Protein AF-A0A4Y2LRH6-F1 (afdb_monomer_lite)

Secondary structure (DSSP, 8-state):
---------------------S------GGG-------------------------------------PPBPHHHHHHHHHHTT--HHHHHHHHHHHHHTT-B-TT--S-GGGTTTTTTGGGEEEETTEEEES-HHHHHHTTT----GGGEEEEEEEETTEEEEEEEETT--S--EEEEEESS--SSHHHHHHHHHHTTHHHHT-S-EEEEE-

Structure (mmCIF, N/CA/C/O backbone):
data_AF-A0A4Y2LRH6-F1
#
_entry.id   AF-A0A4Y2LRH6-F1
#
loop_
_atom_site.group_PDB
_atom_site.id
_atom_site.type_symbol
_atom_site.label_atom_id
_atom_site.label_alt_id
_atom_site.label_comp_id
_atom_site.label_asym_id
_atom_site.label_entity_id
_atom_site.label_seq_id
_atom_site.pdbx_PDB_ins_code
_atom_site.Cartn_x
_atom_site.Cartn_y
_atom_site.Cartn_z
_atom_site.occupancy
_atom_site.B_iso_or_equiv
_atom_site.auth_seq_id
_atom_site.auth_comp_id
_atom_site.auth_asym_id
_atom_site.auth_atom_id
_atom_site.pdbx_PDB_model_num
ATOM 1 N N . MET A 1 1 ? -21.066 5.257 31.014 1.00 35.41 1 MET A N 1
ATOM 2 C CA . MET A 1 1 ? -19.623 5.044 31.255 1.00 35.41 1 MET A CA 1
ATOM 3 C C . MET A 1 1 ? -19.383 3.594 31.643 1.00 35.41 1 MET A C 1
ATOM 5 O O . MET A 1 1 ? -19.779 3.195 32.729 1.00 35.41 1 MET A O 1
ATOM 9 N N . LYS A 1 2 ? -18.783 2.813 30.743 1.00 25.20 2 LYS A N 1
ATOM 10 C CA . LYS A 1 2 ? -18.096 1.547 31.031 1.00 25.20 2 LYS A CA 1
ATOM 11 C C . LYS A 1 2 ? -16.944 1.444 30.021 1.00 25.20 2 LYS A C 1
ATOM 13 O O . LYS A 1 2 ? -17.238 1.544 28.831 1.00 25.20 2 LYS A O 1
ATOM 18 N N . PRO A 1 3 ? -15.675 1.329 30.438 1.00 30.42 3 PRO A N 1
ATOM 19 C CA . PRO A 1 3 ? -14.581 1.099 29.506 1.00 30.42 3 PRO A CA 1
ATOM 20 C C . PRO A 1 3 ? -14.458 -0.407 29.237 1.00 30.42 3 PRO A C 1
ATOM 22 O O . PRO A 1 3 ? -14.361 -1.198 30.174 1.00 30.42 3 PRO A O 1
ATOM 25 N N . ASN A 1 4 ? -14.487 -0.802 27.962 1.00 28.89 4 ASN A N 1
ATOM 26 C CA . ASN A 1 4 ? -14.148 -2.163 27.553 1.00 28.89 4 ASN A CA 1
ATOM 27 C C . ASN A 1 4 ? -12.624 -2.291 27.483 1.00 28.89 4 ASN A C 1
ATOM 29 O O . ASN A 1 4 ? -11.948 -1.525 26.800 1.00 28.89 4 ASN A O 1
ATOM 33 N N . ASN A 1 5 ? -12.119 -3.249 28.252 1.00 27.33 5 ASN A N 1
ATOM 34 C CA . ASN A 1 5 ? -10.713 -3.532 28.496 1.00 27.33 5 ASN A CA 1
ATOM 35 C C . ASN A 1 5 ? -10.185 -4.439 27.369 1.00 27.33 5 ASN A C 1
ATOM 37 O O . ASN A 1 5 ? -10.562 -5.609 27.313 1.00 27.33 5 ASN A O 1
ATOM 41 N N . TYR A 1 6 ? -9.342 -3.919 26.475 1.00 30.41 6 TYR A N 1
ATOM 42 C CA . TYR A 1 6 ? -8.598 -4.735 25.510 1.00 30.41 6 TYR A CA 1
ATOM 43 C C . TYR A 1 6 ? -7.243 -5.088 26.120 1.00 30.41 6 TYR A C 1
ATOM 45 O O . TYR A 1 6 ? -6.426 -4.212 26.392 1.00 30.41 6 TYR A O 1
ATOM 53 N N . ASN A 1 7 ? -7.040 -6.375 26.391 1.00 26.45 7 ASN A N 1
ATOM 54 C CA . ASN A 1 7 ? -5.852 -6.903 27.046 1.00 26.45 7 ASN A CA 1
ATOM 55 C C . ASN A 1 7 ? -5.045 -7.697 26.007 1.00 26.45 7 ASN A C 1
ATOM 57 O O . ASN A 1 7 ? -5.418 -8.821 25.672 1.00 26.45 7 ASN A O 1
ATOM 61 N N . SER A 1 8 ? -3.969 -7.110 25.478 1.00 29.61 8 SER A N 1
ATOM 62 C CA . SER A 1 8 ? -3.123 -7.725 24.444 1.00 29.61 8 SER A CA 1
ATOM 63 C C . SER A 1 8 ? -1.775 -8.133 25.035 1.00 29.61 8 SER A C 1
ATOM 65 O O . SER A 1 8 ? -1.002 -7.308 25.520 1.00 29.61 8 SER A O 1
ATOM 67 N N . ARG A 1 9 ? -1.507 -9.440 25.012 1.00 25.83 9 ARG A N 1
ATOM 68 C CA . ARG A 1 9 ? -0.295 -10.092 25.521 1.00 25.83 9 ARG A CA 1
ATOM 69 C C . ARG A 1 9 ? 0.846 -9.905 24.512 1.00 25.83 9 ARG A C 1
ATOM 71 O O . ARG A 1 9 ? 0.830 -10.515 23.450 1.00 25.83 9 ARG A O 1
ATOM 78 N N . ILE A 1 10 ? 1.822 -9.061 24.843 1.00 26.39 10 ILE A N 1
ATOM 79 C CA . ILE A 1 10 ? 3.009 -8.793 24.017 1.00 26.39 10 ILE A CA 1
ATOM 80 C C . ILE A 1 10 ? 3.997 -9.964 24.154 1.00 26.39 10 ILE A C 1
ATOM 82 O O . ILE A 1 10 ? 4.533 -10.193 25.238 1.00 26.39 10 ILE A O 1
ATOM 86 N N . HIS A 1 11 ? 4.271 -10.682 23.063 1.00 25.81 11 HIS A N 1
ATOM 87 C CA . HIS A 1 11 ? 5.486 -11.487 22.926 1.00 25.81 11 HIS A CA 1
ATOM 88 C C . HIS A 1 11 ? 6.520 -10.665 22.149 1.00 25.81 11 HIS A C 1
ATOM 90 O O . HIS A 1 11 ? 6.316 -10.320 20.990 1.00 25.81 11 HIS A O 1
ATOM 96 N N . SER A 1 12 ? 7.613 -10.312 22.820 1.00 23.20 12 SER A N 1
ATOM 97 C CA . SER A 1 12 ? 8.734 -9.550 22.274 1.00 23.20 12 SER A CA 1
ATOM 98 C C . SER A 1 12 ? 9.637 -10.432 21.409 1.00 23.20 12 SER A C 1
ATOM 100 O O . SER A 1 12 ? 10.167 -11.426 21.905 1.00 23.20 12 SER A O 1
ATOM 102 N N . PHE A 1 13 ? 9.882 -10.024 20.165 1.00 23.38 13 PHE A N 1
ATOM 103 C CA . PHE A 1 13 ? 11.017 -10.479 19.359 1.00 23.38 13 PHE A CA 1
ATOM 104 C C . PHE A 1 13 ? 11.844 -9.259 18.944 1.00 23.38 13 PHE A C 1
ATOM 106 O O . PHE A 1 13 ? 11.300 -8.229 18.557 1.00 23.38 13 PHE A O 1
ATOM 113 N N . GLN A 1 14 ? 13.161 -9.363 19.112 1.00 22.69 14 GLN A N 1
ATOM 114 C CA . GLN A 1 14 ? 14.131 -8.275 18.983 1.00 22.69 14 GLN A CA 1
ATOM 115 C C . GLN A 1 14 ? 14.932 -8.389 17.675 1.00 22.69 14 GLN A C 1
ATOM 117 O O . GLN A 1 14 ? 15.134 -9.501 17.193 1.00 22.69 14 GLN A O 1
ATOM 122 N N . LYS A 1 15 ? 15.497 -7.240 17.250 1.00 28.39 15 LYS A N 1
ATOM 123 C CA . LYS A 1 15 ? 16.480 -6.980 16.161 1.00 28.39 15 LYS A CA 1
ATOM 124 C C . LYS A 1 15 ? 15.883 -6.812 14.748 1.00 28.39 15 LYS A C 1
ATOM 126 O O . LYS A 1 15 ? 14.903 -7.454 14.421 1.00 28.39 15 LYS A O 1
ATOM 131 N N . GLU A 1 16 ? 16.390 -5.954 13.856 1.00 22.83 16 GLU A N 1
ATOM 132 C CA . GLU A 1 16 ? 17.669 -5.229 13.741 1.00 22.83 16 GLU A CA 1
ATOM 133 C C . GLU A 1 16 ? 17.461 -3.951 12.888 1.00 22.83 16 GLU A C 1
ATOM 135 O O . GLU A 1 16 ? 16.514 -3.869 12.108 1.00 22.83 16 GLU A O 1
ATOM 140 N N . LYS A 1 17 ? 18.298 -2.922 13.086 1.00 28.16 17 LYS A N 1
ATOM 141 C CA . LYS A 1 17 ? 18.212 -1.615 12.406 1.00 28.16 17 LYS A CA 1
ATOM 142 C C . LYS A 1 17 ? 18.603 -1.742 10.932 1.00 28.16 17 LYS A C 1
ATOM 144 O O . LYS A 1 17 ? 19.716 -2.179 10.671 1.00 28.16 17 LYS A O 1
ATOM 149 N N . ASP A 1 18 ? 17.784 -1.208 10.027 1.00 26.88 18 ASP A N 1
ATOM 150 C CA . ASP A 1 18 ? 18.308 -0.652 8.779 1.00 26.88 18 ASP A CA 1
ATOM 151 C C . ASP A 1 18 ? 17.472 0.542 8.299 1.00 26.88 18 ASP A C 1
ATOM 153 O O . ASP A 1 18 ? 16.237 0.533 8.333 1.00 26.88 18 ASP A O 1
ATOM 157 N N . ASP A 1 19 ? 18.175 1.610 7.942 1.00 30.03 19 ASP A N 1
ATOM 158 C CA . ASP A 1 19 ? 17.650 2.949 7.699 1.00 30.03 19 ASP A CA 1
ATOM 159 C C . ASP A 1 19 ? 17.453 3.128 6.188 1.00 30.03 19 ASP A C 1
ATOM 161 O O . ASP A 1 19 ? 18.367 3.474 5.446 1.00 30.03 19 ASP A O 1
ATOM 165 N N . THR A 1 20 ? 16.260 2.815 5.679 1.00 27.41 20 THR A N 1
ATOM 166 C CA . THR A 1 20 ? 15.868 3.201 4.313 1.00 27.41 20 THR A CA 1
ATOM 167 C C . THR A 1 20 ? 14.365 3.421 4.232 1.00 27.41 20 THR A C 1
ATOM 169 O O . THR A 1 20 ? 13.547 2.540 3.958 1.00 27.41 20 THR A O 1
ATOM 172 N N . SER A 1 21 ? 13.991 4.670 4.485 1.00 33.12 21 SER A N 1
ATOM 173 C CA . SER A 1 21 ? 12.666 5.196 4.195 1.00 33.12 21 SER A CA 1
ATOM 174 C C . SER A 1 21 ? 12.448 5.221 2.679 1.00 33.12 21 SER A C 1
ATOM 176 O O . SER A 1 21 ? 13.014 6.081 2.013 1.00 33.12 21 SER A O 1
ATOM 178 N N . GLN A 1 22 ? 11.643 4.292 2.142 1.00 30.88 22 GLN A N 1
ATOM 179 C CA . GLN A 1 22 ? 10.552 4.541 1.174 1.00 30.88 22 GLN A CA 1
ATOM 180 C C . GLN A 1 22 ? 10.005 3.233 0.548 1.00 30.88 22 GLN A C 1
ATOM 182 O O . GLN A 1 22 ? 10.705 2.490 -0.126 1.00 30.88 22 GLN A O 1
ATOM 187 N N . GLN A 1 23 ? 8.705 2.998 0.778 1.00 31.38 23 GLN A N 1
ATOM 188 C CA . GLN A 1 23 ? 7.740 2.305 -0.098 1.00 31.38 23 GLN A CA 1
ATOM 189 C C . GLN A 1 23 ? 8.099 0.906 -0.640 1.00 31.38 23 GLN A C 1
ATOM 191 O O . GLN A 1 23 ? 8.342 0.716 -1.828 1.00 31.38 23 GLN A O 1
ATOM 196 N N . ARG A 1 24 ? 7.951 -0.121 0.204 1.00 31.38 24 ARG A N 1
ATOM 197 C CA . ARG A 1 24 ? 7.608 -1.469 -0.276 1.00 31.38 24 ARG A CA 1
ATOM 198 C C . ARG A 1 24 ? 6.084 -1.565 -0.402 1.00 31.38 24 ARG A C 1
ATOM 200 O O . ARG A 1 24 ? 5.415 -1.904 0.567 1.00 31.38 24 ARG A O 1
ATOM 207 N N . TYR A 1 25 ? 5.540 -1.232 -1.572 1.00 31.81 25 TYR A N 1
ATOM 208 C CA . TYR A 1 25 ? 4.148 -1.529 -1.924 1.00 31.81 25 TYR A CA 1
ATOM 209 C C . TYR A 1 25 ? 4.115 -2.540 -3.078 1.00 31.81 25 TYR A C 1
ATOM 211 O O . TYR A 1 25 ? 4.378 -2.214 -4.227 1.00 31.81 25 TYR A O 1
ATOM 219 N N . LEU A 1 26 ? 3.837 -3.780 -2.690 1.00 36.03 26 LEU A N 1
ATOM 220 C CA . LEU A 1 26 ? 3.070 -4.825 -3.367 1.00 36.03 26 LEU A CA 1
ATOM 221 C C . LEU A 1 26 ? 3.312 -5.213 -4.812 1.00 36.03 26 LEU A C 1
ATOM 223 O O . LEU A 1 26 ? 3.072 -4.509 -5.791 1.00 36.03 26 LEU A O 1
ATOM 227 N N . ILE A 1 27 ? 3.610 -6.497 -4.881 1.00 35.28 27 ILE A N 1
ATOM 228 C CA . ILE A 1 27 ? 3.688 -7.339 -6.045 1.00 35.28 27 ILE A CA 1
ATOM 229 C C . ILE A 1 27 ? 2.514 -8.328 -5.919 1.00 35.28 27 ILE A C 1
ATOM 231 O O . ILE A 1 27 ? 2.417 -8.983 -4.883 1.00 35.28 27 ILE A O 1
ATOM 235 N N . PRO A 1 28 ? 1.625 -8.477 -6.919 1.00 30.47 28 PRO A N 1
ATOM 236 C CA . PRO A 1 28 ? 0.750 -9.647 -7.008 1.00 30.47 28 PRO A CA 1
ATOM 237 C C . PRO A 1 28 ? 1.607 -10.921 -7.011 1.00 30.47 28 PRO A C 1
ATOM 239 O O . PRO A 1 28 ? 2.596 -10.964 -7.744 1.00 30.47 28 PRO A O 1
ATOM 242 N N . GLN A 1 29 ? 1.247 -11.955 -6.238 1.00 32.00 29 GLN A N 1
ATOM 243 C CA . GLN A 1 29 ? 2.078 -13.160 -6.015 1.00 32.00 29 GLN A CA 1
ATOM 244 C C . GLN A 1 29 ? 2.552 -13.876 -7.300 1.00 32.00 29 GLN A C 1
ATOM 246 O O . GLN A 1 29 ? 3.528 -14.619 -7.268 1.00 32.00 29 GLN A O 1
ATOM 251 N N . LYS A 1 30 ? 1.960 -13.581 -8.464 1.00 30.55 30 LYS A N 1
ATOM 252 C CA . LYS A 1 30 ? 2.429 -14.049 -9.779 1.00 30.55 30 LYS A CA 1
ATOM 253 C C . LYS A 1 30 ? 3.798 -13.488 -10.224 1.00 30.55 30 LYS A C 1
ATOM 255 O O . LYS A 1 30 ? 4.288 -13.877 -11.277 1.00 30.55 30 LYS A O 1
ATOM 260 N N . TYR A 1 31 ? 4.414 -12.597 -9.441 1.00 33.91 31 TYR A N 1
ATOM 261 C CA . TYR A 1 31 ? 5.743 -12.019 -9.702 1.00 33.91 31 TYR A CA 1
ATOM 262 C C . TYR A 1 31 ? 6.655 -11.994 -8.461 1.00 33.91 31 TYR A C 1
ATOM 264 O O . TYR A 1 31 ? 7.587 -11.192 -8.381 1.00 33.91 31 TYR A O 1
ATOM 272 N N . GLN A 1 32 ? 6.388 -12.840 -7.464 1.00 30.58 32 GLN A N 1
ATOM 273 C CA . GLN A 1 32 ? 7.209 -12.928 -6.259 1.00 30.58 32 GLN A CA 1
ATOM 274 C C . GLN A 1 32 ? 8.461 -13.776 -6.544 1.00 30.58 32 GLN A C 1
ATOM 276 O O . GLN A 1 32 ? 8.413 -15.003 -6.525 1.00 30.58 32 GLN A O 1
ATOM 281 N N . PHE A 1 33 ? 9.596 -13.127 -6.822 1.00 25.31 33 PHE A N 1
ATOM 282 C CA . PHE A 1 33 ? 10.893 -13.799 -6.745 1.00 25.31 33 PHE A CA 1
ATOM 283 C C . PHE A 1 33 ? 11.145 -14.199 -5.287 1.00 25.31 33 PHE A C 1
ATOM 285 O O . PHE A 1 33 ? 11.072 -13.366 -4.382 1.00 25.31 33 PHE A O 1
ATOM 292 N N . HIS A 1 34 ? 11.404 -15.489 -5.076 1.00 25.75 34 HIS A N 1
ATOM 293 C CA . HIS A 1 34 ? 11.846 -16.062 -3.808 1.00 25.75 34 HIS A CA 1
ATOM 294 C C . HIS A 1 34 ? 13.064 -15.292 -3.277 1.00 25.75 34 HIS A C 1
ATOM 296 O O . HIS A 1 34 ? 14.124 -15.305 -3.900 1.00 25.75 34 HIS A O 1
ATOM 302 N N . THR A 1 35 ? 12.960 -14.682 -2.098 1.00 31.69 35 THR A N 1
ATOM 303 C CA . THR A 1 35 ? 14.142 -14.431 -1.267 1.00 31.69 35 THR A CA 1
ATOM 304 C C . THR A 1 35 ? 14.466 -15.727 -0.539 1.00 31.69 35 THR A C 1
ATOM 306 O O . THR A 1 35 ? 13.880 -16.021 0.503 1.00 31.69 35 THR A O 1
ATOM 309 N N . HIS A 1 36 ? 15.374 -16.522 -1.107 1.00 27.73 36 HIS A N 1
ATOM 310 C CA . HIS A 1 36 ? 16.076 -17.542 -0.340 1.00 27.73 36 HIS A CA 1
ATOM 311 C C . HIS A 1 36 ? 16.977 -16.834 0.675 1.00 27.73 36 HIS A C 1
ATOM 313 O O . HIS A 1 36 ? 17.835 -16.034 0.302 1.00 27.73 36 HIS A O 1
ATOM 319 N N . LEU A 1 37 ? 16.763 -17.129 1.959 1.00 28.88 37 LEU A N 1
ATOM 320 C CA . LEU A 1 37 ? 17.769 -16.920 2.991 1.00 28.88 37 LEU A CA 1
ATOM 321 C C . LEU A 1 37 ? 19.069 -17.600 2.536 1.00 28.88 37 LEU A C 1
ATOM 323 O O . LEU A 1 37 ? 19.111 -18.825 2.442 1.00 28.88 37 LEU A O 1
ATOM 327 N N . TYR A 1 38 ? 20.125 -16.822 2.319 1.00 27.44 38 TYR A N 1
ATOM 328 C CA . TYR A 1 38 ? 21.493 -17.317 2.397 1.00 27.44 38 TYR A CA 1
ATOM 329 C C . TYR A 1 38 ? 22.144 -16.696 3.629 1.00 27.44 38 TYR A C 1
ATOM 331 O O . TYR A 1 38 ? 22.575 -15.547 3.624 1.00 27.44 38 TYR A O 1
ATOM 339 N N . LEU A 1 39 ? 22.176 -17.485 4.703 1.00 28.06 39 LEU A N 1
ATOM 340 C CA . LEU A 1 39 ? 23.243 -17.422 5.690 1.00 28.06 39 LEU A CA 1
ATOM 341 C C . LEU A 1 39 ? 24.521 -17.891 4.987 1.00 28.06 39 LEU A C 1
ATOM 343 O O . LEU A 1 39 ? 24.626 -19.066 4.641 1.00 28.06 39 LEU A O 1
ATOM 347 N N . VAL A 1 40 ? 25.481 -16.994 4.788 1.00 27.73 40 VAL A N 1
ATOM 348 C CA . VAL A 1 40 ? 26.891 -17.381 4.704 1.00 27.73 40 VAL A CA 1
ATOM 349 C C . VAL A 1 40 ? 27.644 -16.483 5.673 1.00 27.73 40 VAL A C 1
ATOM 351 O O . VAL A 1 40 ? 27.904 -15.315 5.394 1.00 27.73 40 VAL A O 1
ATOM 354 N N . ASP A 1 41 ? 27.947 -17.048 6.839 1.00 32.44 41 ASP A N 1
ATOM 355 C CA . ASP A 1 41 ? 28.997 -16.554 7.718 1.00 32.44 41 ASP A CA 1
ATOM 356 C C . ASP A 1 41 ? 30.321 -16.616 6.952 1.00 32.44 41 ASP A C 1
ATOM 358 O O . ASP A 1 41 ? 30.799 -17.701 6.621 1.00 32.44 41 ASP A O 1
ATOM 362 N N . ILE A 1 42 ? 30.943 -15.467 6.695 1.00 33.50 42 ILE A N 1
ATOM 363 C CA . ILE A 1 42 ? 32.373 -15.421 6.392 1.00 33.50 42 ILE A CA 1
ATOM 364 C C . ILE A 1 42 ? 33.045 -14.674 7.539 1.00 33.50 42 ILE A C 1
ATOM 366 O O . ILE A 1 42 ? 33.123 -13.446 7.564 1.00 33.50 42 ILE A O 1
ATOM 370 N N . ARG A 1 43 ? 33.522 -15.454 8.515 1.00 33.66 43 ARG A N 1
ATOM 371 C CA . ARG A 1 43 ? 34.669 -15.066 9.338 1.00 33.66 43 ARG A CA 1
ATOM 372 C C . ARG A 1 43 ? 35.861 -14.937 8.396 1.00 33.66 43 ARG A C 1
ATOM 374 O O . ARG A 1 43 ? 36.354 -15.946 7.903 1.00 33.66 43 ARG A O 1
ATOM 381 N N . ASN A 1 44 ? 36.303 -13.711 8.156 1.00 39.41 44 ASN A N 1
ATOM 382 C CA . ASN A 1 44 ? 37.641 -13.469 7.639 1.00 39.41 44 ASN A CA 1
ATOM 383 C C . ASN A 1 44 ? 38.601 -13.514 8.822 1.00 39.41 44 ASN A C 1
ATOM 385 O O . ASN A 1 44 ? 38.566 -12.611 9.650 1.00 39.41 44 ASN A O 1
ATOM 389 N N . ASP A 1 45 ? 39.425 -14.555 8.882 1.00 36.97 45 ASP A N 1
ATOM 390 C CA . ASP A 1 45 ? 40.665 -14.540 9.648 1.00 36.97 45 ASP A CA 1
ATOM 391 C C . ASP A 1 45 ? 41.741 -15.375 8.940 1.00 36.97 45 ASP A C 1
ATOM 393 O O . ASP A 1 45 ? 41.496 -16.500 8.506 1.00 36.97 45 ASP A O 1
ATOM 397 N N . SER A 1 46 ? 42.942 -14.793 8.947 1.00 46.44 46 SER A N 1
ATOM 398 C CA . SER A 1 46 ? 44.276 -15.355 8.707 1.00 46.44 46 SER A CA 1
ATOM 399 C C . SER A 1 46 ? 44.872 -15.317 7.293 1.00 46.44 46 SER A C 1
ATOM 401 O O . SER A 1 46 ? 44.481 -16.040 6.381 1.00 46.44 46 SER A O 1
ATOM 403 N N . GLU A 1 47 ? 45.917 -14.490 7.198 1.00 46.47 47 GLU A N 1
ATOM 404 C CA . GLU A 1 47 ? 47.059 -14.562 6.279 1.00 46.47 47 GLU A CA 1
ATOM 405 C C . GLU A 1 47 ? 47.818 -15.897 6.440 1.00 46.47 47 GLU A C 1
ATOM 407 O O . GLU A 1 47 ? 47.861 -16.409 7.561 1.00 46.47 47 GLU A O 1
ATOM 412 N N . ASP A 1 48 ? 48.421 -16.422 5.357 1.00 40.56 48 ASP A N 1
ATOM 413 C CA . ASP A 1 48 ? 49.840 -16.851 5.289 1.00 40.56 48 ASP A CA 1
ATOM 414 C C . ASP A 1 48 ? 50.240 -17.371 3.878 1.00 40.56 48 ASP A C 1
ATO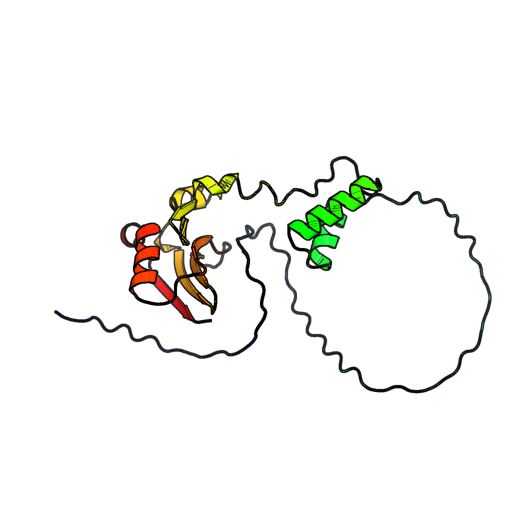M 416 O O . ASP A 1 48 ? 49.528 -18.170 3.272 1.00 40.56 48 ASP A O 1
ATOM 420 N N . GLY A 1 49 ? 51.399 -16.912 3.389 1.00 36.84 49 GLY A N 1
ATOM 421 C CA . GLY A 1 49 ? 52.465 -17.762 2.830 1.00 36.84 49 GLY A CA 1
ATOM 422 C C . GLY A 1 49 ? 52.346 -18.460 1.462 1.00 36.84 49 GLY A C 1
ATOM 423 O O . GLY A 1 49 ? 51.962 -19.618 1.380 1.00 36.84 49 GLY A O 1
ATOM 424 N N . ASP A 1 50 ? 52.890 -17.793 0.437 1.00 37.78 50 ASP A N 1
ATOM 425 C CA . ASP A 1 50 ? 53.940 -18.269 -0.491 1.00 37.78 50 ASP A CA 1
ATOM 426 C C . ASP A 1 50 ? 53.779 -19.447 -1.501 1.00 37.78 50 ASP A C 1
ATOM 428 O O . ASP A 1 50 ? 53.613 -20.617 -1.171 1.00 37.78 50 ASP A O 1
ATOM 432 N N . THR A 1 51 ? 54.169 -19.096 -2.744 1.00 39.88 51 THR A N 1
ATOM 433 C CA . THR A 1 51 ? 54.909 -19.867 -3.781 1.00 39.88 51 THR A CA 1
ATOM 434 C C . THR A 1 51 ? 54.142 -20.416 -5.000 1.00 39.88 51 THR A C 1
ATOM 436 O O . THR A 1 51 ? 53.463 -21.437 -4.959 1.00 39.88 51 THR A O 1
ATOM 439 N N . LEU A 1 52 ? 54.385 -19.759 -6.146 1.00 43.91 52 LEU A N 1
ATOM 440 C CA . LEU A 1 52 ? 54.131 -20.228 -7.519 1.00 43.91 52 LEU A CA 1
ATOM 441 C C . LEU A 1 52 ? 55.100 -21.358 -7.925 1.00 43.91 52 LEU A C 1
ATOM 443 O O . LEU A 1 52 ? 56.255 -21.365 -7.495 1.00 43.91 52 LEU A O 1
ATOM 447 N N . PRO A 1 53 ? 54.719 -22.183 -8.916 1.00 45.19 53 PRO A N 1
ATOM 448 C CA . PRO A 1 53 ? 55.491 -22.092 -10.153 1.00 45.19 53 PRO A CA 1
ATOM 449 C C . PRO A 1 53 ? 54.642 -22.042 -11.429 1.00 45.19 53 PRO A C 1
ATOM 451 O O . PRO A 1 53 ? 53.626 -22.714 -11.583 1.00 45.19 53 PRO A O 1
ATOM 454 N N . HIS A 1 54 ? 55.160 -21.234 -12.353 1.00 47.03 54 HIS A N 1
ATOM 455 C CA . HIS A 1 54 ? 54.840 -21.138 -13.773 1.00 47.03 54 HIS A CA 1
ATOM 456 C C . HIS A 1 54 ? 54.641 -22.497 -14.459 1.00 47.03 54 HIS A C 1
ATOM 458 O O . HIS A 1 54 ? 55.543 -23.333 -14.421 1.00 47.03 54 HIS A O 1
ATOM 464 N N . GLN A 1 55 ? 53.563 -22.618 -15.238 1.00 46.12 55 GLN A N 1
ATOM 465 C CA . GLN A 1 55 ? 53.619 -23.274 -16.546 1.00 46.12 55 GLN A CA 1
ATOM 466 C C . GLN A 1 55 ? 52.865 -22.423 -17.572 1.00 46.12 55 GLN A C 1
ATOM 468 O O . GLN A 1 55 ? 51.651 -22.246 -17.493 1.00 46.12 55 GLN A O 1
ATOM 473 N N . ASP A 1 56 ? 53.643 -21.852 -18.493 1.00 48.72 56 ASP A N 1
ATOM 474 C CA . ASP A 1 56 ? 53.189 -21.462 -19.824 1.00 48.72 56 ASP A CA 1
ATOM 475 C C . ASP A 1 56 ? 52.667 -22.706 -20.546 1.00 48.72 56 ASP A C 1
ATOM 477 O O . ASP A 1 56 ? 53.280 -23.764 -20.436 1.00 48.72 56 ASP A O 1
ATOM 481 N N . GLU A 1 57 ? 51.564 -22.557 -21.279 1.00 49.06 57 GLU A N 1
ATOM 482 C CA . GLU A 1 57 ? 51.371 -23.046 -22.656 1.00 49.06 57 GLU A CA 1
ATOM 483 C C . GLU A 1 57 ? 49.872 -23.091 -22.966 1.00 49.06 57 GLU A C 1
ATOM 485 O O . GLU A 1 57 ? 49.152 -24.020 -22.611 1.00 49.06 57 GLU A O 1
ATOM 490 N N . SER A 1 58 ? 49.407 -22.035 -23.628 1.00 49.47 58 SER A N 1
ATOM 491 C CA . SER A 1 58 ? 48.496 -22.080 -24.776 1.00 49.47 58 SER A CA 1
ATOM 492 C C . SER A 1 58 ? 47.753 -20.753 -24.814 1.00 49.47 58 SER A C 1
ATOM 494 O O . SER A 1 58 ? 46.691 -20.569 -24.213 1.00 49.47 58 SER A O 1
ATOM 496 N N . ARG A 1 59 ? 48.338 -19.780 -25.521 1.00 49.94 59 ARG A N 1
ATOM 497 C CA . ARG A 1 59 ? 47.573 -18.641 -26.025 1.00 49.94 59 ARG A CA 1
ATOM 498 C C . ARG A 1 59 ? 46.631 -19.195 -27.085 1.00 49.94 59 ARG A C 1
ATOM 500 O O . ARG A 1 59 ? 46.946 -19.202 -28.267 1.00 49.94 59 ARG A O 1
ATOM 507 N N . SER A 1 60 ? 45.498 -19.708 -26.614 1.00 51.91 60 SER A N 1
ATOM 508 C CA . SER A 1 60 ? 44.289 -19.840 -27.406 1.00 51.91 60 SER A CA 1
ATOM 509 C C . SER A 1 60 ? 44.062 -18.486 -28.061 1.00 51.91 60 SER A C 1
ATOM 511 O O . SER A 1 60 ? 43.794 -17.508 -27.359 1.00 51.91 60 SER A O 1
ATOM 513 N N . ASP A 1 61 ? 44.223 -18.422 -29.381 1.00 47.00 61 ASP A N 1
ATOM 514 C CA . ASP A 1 61 ? 43.754 -17.311 -30.197 1.00 47.00 61 ASP A CA 1
ATOM 515 C C . ASP A 1 61 ? 42.248 -17.182 -29.955 1.00 47.00 61 ASP A C 1
ATOM 517 O O . ASP A 1 61 ? 41.426 -17.842 -30.592 1.00 47.00 61 ASP A O 1
ATOM 521 N N . PHE A 1 62 ? 41.873 -16.363 -28.971 1.00 48.94 62 PHE A N 1
ATOM 522 C CA . PHE A 1 62 ? 40.505 -15.909 -28.821 1.00 48.94 62 PHE A CA 1
ATOM 523 C C . PHE A 1 62 ? 40.214 -15.101 -30.074 1.00 48.94 62 PHE A C 1
ATOM 525 O O . PHE A 1 62 ? 40.669 -13.966 -30.217 1.00 48.94 62 PHE A O 1
ATOM 532 N N . SER A 1 63 ? 39.494 -15.710 -31.011 1.00 56.09 63 SER A N 1
ATOM 533 C CA . SER A 1 63 ? 38.824 -14.972 -32.066 1.00 56.09 63 SER A CA 1
ATOM 534 C C . SER A 1 63 ? 37.932 -13.944 -31.373 1.00 56.09 63 SER A C 1
ATOM 536 O O . SER A 1 63 ? 36.887 -14.279 -30.822 1.00 56.09 63 SER A O 1
ATOM 538 N N . VAL A 1 64 ? 38.399 -12.695 -31.313 1.00 50.94 64 VAL A N 1
ATOM 539 C CA . VAL A 1 64 ? 37.608 -11.557 -30.851 1.00 50.94 64 VAL A CA 1
ATOM 540 C C . VAL A 1 64 ? 36.648 -11.227 -31.981 1.00 50.94 64 VAL A C 1
ATOM 542 O O . VAL A 1 64 ? 36.867 -10.310 -32.765 1.00 50.94 64 VAL A O 1
ATOM 545 N N . GLU A 1 65 ? 35.597 -12.022 -32.094 1.00 59.66 65 GLU A N 1
ATOM 546 C CA . GLU A 1 65 ? 34.433 -11.669 -32.886 1.00 59.66 65 GLU A CA 1
ATOM 547 C C . GLU A 1 65 ? 33.187 -11.963 -32.064 1.00 59.66 65 GLU A C 1
ATOM 549 O O . GLU A 1 65 ? 32.439 -12.899 -32.302 1.00 59.66 65 GLU A O 1
ATOM 554 N N . GLU A 1 66 ? 32.972 -11.127 -31.058 1.00 52.84 66 GLU A N 1
ATOM 555 C CA . GLU A 1 66 ? 31.643 -10.955 -30.501 1.00 52.84 66 GLU A CA 1
ATOM 556 C C . GLU A 1 66 ? 31.488 -9.459 -30.255 1.00 52.84 66 GLU A C 1
ATOM 558 O O . GLU A 1 66 ? 31.975 -8.899 -29.269 1.00 52.84 66 GLU A O 1
ATOM 563 N N . GLY A 1 67 ? 30.887 -8.764 -31.224 1.00 61.25 67 GLY A N 1
ATOM 564 C CA . GLY A 1 67 ? 30.376 -7.426 -30.959 1.00 61.25 67 GLY A CA 1
ATOM 565 C C . GLY A 1 67 ? 29.509 -7.516 -29.706 1.00 61.25 67 GLY A C 1
ATOM 566 O O . GLY A 1 67 ? 28.635 -8.374 -29.645 1.00 61.25 67 GLY A O 1
ATOM 567 N N . SER A 1 68 ? 29.807 -6.697 -28.693 1.00 67.25 68 SER A N 1
ATOM 568 C CA . SER A 1 68 ? 29.183 -6.778 -27.369 1.00 67.25 68 SER A CA 1
ATOM 569 C C . SER A 1 68 ? 27.681 -7.034 -27.479 1.00 67.25 68 SER A C 1
ATOM 571 O O . SER A 1 68 ? 26.954 -6.166 -27.976 1.00 67.25 68 SER A O 1
ATOM 573 N N . GLN A 1 69 ? 27.225 -8.211 -27.046 1.00 83.12 69 GLN A N 1
ATOM 574 C CA . GLN A 1 69 ? 25.813 -8.551 -27.122 1.00 83.12 69 GLN A CA 1
ATOM 575 C C . GLN A 1 69 ? 25.039 -7.573 -26.227 1.00 83.12 69 GLN A C 1
ATOM 577 O O . GLN A 1 69 ? 25.348 -7.450 -25.038 1.00 83.12 69 GLN A O 1
ATOM 582 N N . PRO A 1 70 ? 24.075 -6.820 -26.778 1.00 89.81 70 PRO A N 1
ATOM 583 C CA . PRO A 1 70 ? 23.301 -5.891 -25.981 1.00 89.81 70 PRO A CA 1
ATOM 584 C C . PRO A 1 70 ? 22.414 -6.66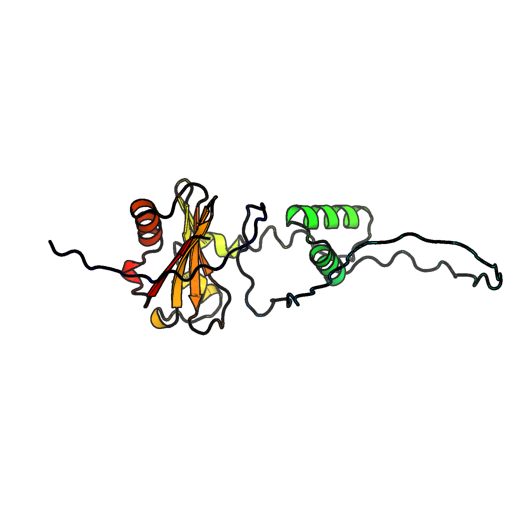0 -24.999 1.00 89.81 70 PRO A C 1
ATOM 586 O O . PRO A 1 70 ? 21.815 -7.675 -25.354 1.00 89.81 70 PRO A O 1
ATOM 589 N N . PHE A 1 71 ? 22.279 -6.134 -23.785 1.00 91.12 71 PHE A N 1
ATOM 590 C CA . PHE A 1 71 ? 21.426 -6.706 -22.755 1.00 91.12 71 PHE A CA 1
ATOM 591 C C . PHE A 1 71 ? 19.960 -6.718 -23.209 1.00 91.12 71 PHE A C 1
ATOM 593 O O . PHE A 1 71 ? 19.403 -5.726 -23.706 1.00 91.12 71 PHE A O 1
ATOM 600 N N . SER A 1 72 ? 19.321 -7.859 -23.006 1.00 91.69 72 SER A N 1
ATOM 601 C CA . SER A 1 72 ? 17.880 -8.046 -23.083 1.00 91.69 72 SER A CA 1
ATOM 602 C C . SER A 1 72 ? 17.164 -7.396 -21.894 1.00 91.69 72 SER A C 1
ATOM 604 O O . SER A 1 72 ? 17.767 -6.997 -20.892 1.00 91.69 72 SER A O 1
ATOM 606 N N . GLN A 1 73 ? 15.836 -7.312 -21.983 1.00 89.56 73 GLN A N 1
ATOM 607 C CA . GLN A 1 73 ? 15.007 -6.806 -20.889 1.00 89.56 73 GLN A CA 1
ATOM 608 C C . GLN A 1 73 ? 15.167 -7.629 -19.602 1.00 89.56 73 GLN A C 1
ATOM 610 O O . GLN A 1 73 ? 15.181 -7.048 -18.518 1.00 89.56 73 GLN A O 1
ATOM 615 N N . SER A 1 74 ? 15.266 -8.959 -19.703 1.00 88.31 74 SER A N 1
ATOM 616 C CA . SER A 1 74 ? 15.440 -9.838 -18.543 1.00 88.31 74 SER A CA 1
ATOM 617 C C . SER A 1 74 ? 16.788 -9.617 -17.876 1.00 88.31 74 SER A C 1
ATOM 619 O O . SER A 1 74 ? 16.818 -9.404 -16.672 1.00 88.31 74 SER A O 1
ATOM 621 N N . GLU A 1 75 ? 17.875 -9.544 -18.645 1.00 92.56 75 GLU A N 1
ATOM 622 C CA . GLU A 1 75 ? 19.217 -9.345 -18.081 1.00 92.56 75 GLU A CA 1
ATOM 623 C C . GLU A 1 75 ? 19.356 -7.976 -17.406 1.00 92.56 75 GLU A C 1
ATOM 625 O O . GLU A 1 75 ? 19.950 -7.866 -16.335 1.00 92.56 75 GLU A O 1
ATOM 630 N N . LEU A 1 76 ? 18.755 -6.927 -17.982 1.00 91.25 76 LEU A N 1
ATOM 631 C CA . LEU A 1 76 ? 18.706 -5.614 -17.338 1.00 91.25 76 LEU A CA 1
ATOM 632 C C . LEU A 1 76 ? 17.924 -5.655 -16.014 1.00 91.25 76 LEU A C 1
ATOM 634 O O . LEU A 1 76 ? 18.325 -5.019 -15.037 1.00 91.25 76 LEU A O 1
ATOM 638 N N . ASN A 1 77 ? 16.807 -6.385 -15.978 1.00 88.88 77 ASN A N 1
ATOM 639 C CA . ASN A 1 77 ? 15.987 -6.531 -14.776 1.00 88.88 77 ASN A CA 1
ATOM 640 C C . ASN A 1 77 ? 16.704 -7.355 -13.697 1.00 88.88 77 ASN A C 1
ATOM 642 O O . ASN A 1 77 ? 16.657 -6.985 -12.524 1.00 88.88 77 ASN A O 1
ATOM 646 N N . ASP A 1 78 ? 17.376 -8.435 -14.091 1.00 92.00 78 ASP A N 1
ATOM 647 C CA . ASP A 1 78 ? 18.161 -9.283 -13.197 1.00 92.00 78 ASP A CA 1
ATOM 648 C C . ASP A 1 78 ? 19.338 -8.510 -12.612 1.00 92.00 78 ASP A C 1
ATOM 650 O O . ASP A 1 78 ? 19.508 -8.491 -11.401 1.00 92.00 78 ASP A O 1
ATOM 654 N N . MET A 1 79 ? 20.043 -7.722 -13.423 1.00 90.81 79 MET A N 1
ATOM 655 C CA . MET A 1 79 ? 21.111 -6.852 -12.933 1.00 90.81 79 MET A CA 1
ATOM 656 C C . MET A 1 79 ? 20.603 -5.814 -11.925 1.00 90.81 79 MET A C 1
ATOM 658 O O . MET A 1 79 ? 21.235 -5.586 -10.895 1.00 90.81 79 MET A O 1
ATOM 662 N N . ALA A 1 80 ? 19.455 -5.184 -12.192 1.00 88.81 80 ALA A N 1
ATOM 663 C CA . ALA A 1 80 ? 18.860 -4.240 -11.247 1.00 88.81 80 ALA A CA 1
ATOM 664 C C . ALA A 1 80 ? 18.478 -4.914 -9.918 1.00 88.81 80 ALA A C 1
ATOM 666 O O . ALA A 1 80 ? 18.613 -4.296 -8.861 1.00 88.81 80 ALA A O 1
ATOM 667 N N . ARG A 1 81 ? 18.025 -6.171 -9.976 1.00 88.06 81 ARG A N 1
ATOM 668 C CA . ARG A 1 81 ? 17.659 -6.991 -8.817 1.00 88.06 81 ARG A CA 1
ATOM 669 C C . ARG A 1 81 ? 18.884 -7.432 -8.019 1.00 88.06 81 ARG A C 1
ATOM 671 O O . ARG A 1 81 ? 18.913 -7.202 -6.814 1.00 88.06 81 ARG A O 1
ATOM 678 N N . ASP A 1 82 ? 19.883 -8.003 -8.680 1.00 92.56 82 ASP A N 1
ATOM 679 C CA . ASP A 1 82 ? 21.082 -8.567 -8.052 1.00 92.56 82 ASP A CA 1
ATOM 680 C C . ASP A 1 82 ? 21.950 -7.480 -7.404 1.00 92.56 82 ASP A C 1
ATOM 682 O O . ASP A 1 82 ? 22.532 -7.690 -6.343 1.00 92.56 82 ASP A O 1
ATOM 686 N N . LEU A 1 83 ? 21.973 -6.280 -7.993 1.00 90.25 83 LEU A N 1
ATOM 687 C CA . LEU A 1 83 ? 22.638 -5.104 -7.423 1.00 90.25 83 LEU A CA 1
ATOM 688 C C . LEU A 1 83 ? 21.784 -4.355 -6.385 1.00 90.25 83 LEU A C 1
ATOM 690 O O . LEU A 1 83 ? 22.249 -3.365 -5.820 1.00 90.25 83 LEU A O 1
ATOM 694 N N . GLY A 1 84 ? 20.530 -4.762 -6.161 1.00 85.62 84 GLY A N 1
ATOM 695 C CA . GLY A 1 84 ? 19.624 -4.098 -5.222 1.00 85.62 84 GLY A CA 1
ATOM 696 C C . GLY A 1 84 ? 19.352 -2.626 -5.560 1.00 85.62 84 GLY A C 1
ATOM 697 O O . GLY A 1 84 ? 19.243 -1.791 -4.660 1.00 85.62 84 GLY A O 1
ATOM 698 N N . LEU A 1 85 ? 19.277 -2.272 -6.848 1.00 85.31 85 LEU A N 1
ATOM 699 C CA . LEU A 1 85 ? 19.143 -0.876 -7.266 1.00 85.31 85 LEU A CA 1
ATOM 700 C C . LEU A 1 85 ? 17.784 -0.286 -6.874 1.00 85.31 85 LEU A C 1
ATOM 702 O O . LEU A 1 85 ? 16.728 -0.892 -7.051 1.00 85.31 85 LEU A O 1
ATOM 706 N N . SER A 1 86 ? 17.805 0.970 -6.425 1.00 83.56 86 SER A N 1
ATOM 707 C CA . SER A 1 86 ? 16.584 1.764 -6.269 1.00 83.56 86 SER A CA 1
ATOM 708 C C . SER A 1 86 ? 15.916 2.024 -7.626 1.00 83.56 86 SER A C 1
ATOM 710 O O . SER A 1 86 ? 16.569 1.962 -8.667 1.00 83.56 86 SER A O 1
ATOM 712 N N . LYS A 1 87 ? 14.631 2.417 -7.630 1.00 82.25 87 LYS A N 1
ATOM 713 C CA . LYS A 1 87 ? 13.898 2.844 -8.845 1.00 82.25 87 LYS A CA 1
ATOM 714 C C . LYS A 1 87 ? 14.718 3.815 -9.698 1.00 82.25 87 LYS A C 1
ATOM 716 O O . LYS A 1 87 ? 14.877 3.620 -10.900 1.00 82.25 87 LYS A O 1
ATOM 721 N N . HIS A 1 88 ? 15.270 4.842 -9.056 1.00 82.88 88 HIS A N 1
ATOM 722 C CA . HIS A 1 88 ? 16.092 5.835 -9.737 1.00 82.88 88 HIS A CA 1
ATOM 723 C C . HIS A 1 88 ? 17.438 5.258 -10.202 1.00 82.88 88 HIS A C 1
ATOM 725 O O . HIS A 1 88 ? 17.887 5.571 -11.302 1.00 82.88 88 HIS A O 1
ATOM 731 N N . GLY A 1 89 ? 18.062 4.387 -9.402 1.00 88.50 89 GLY A N 1
ATOM 732 C CA . GLY A 1 89 ? 19.309 3.708 -9.758 1.00 88.50 89 GLY A CA 1
ATOM 733 C C . GLY A 1 89 ? 19.167 2.798 -10.981 1.00 88.50 89 GLY A C 1
ATOM 734 O O . GLY A 1 89 ? 19.990 2.872 -11.890 1.00 88.50 89 GLY A O 1
ATOM 735 N N . ALA A 1 90 ? 18.097 2.004 -11.048 1.00 89.44 90 ALA A N 1
ATOM 736 C CA . ALA A 1 90 ? 17.790 1.133 -12.182 1.00 89.44 90 ALA A CA 1
ATOM 737 C C . ALA A 1 90 ? 17.494 1.939 -13.460 1.00 89.44 90 ALA A C 1
ATOM 739 O O . ALA A 1 90 ? 17.999 1.616 -14.536 1.00 89.44 90 ALA A O 1
ATOM 740 N N . GLU A 1 91 ? 16.739 3.037 -13.340 1.00 90.38 91 GLU A N 1
ATOM 741 C CA . GLU A 1 91 ? 16.496 3.968 -14.448 1.00 90.38 91 GLU A CA 1
ATOM 742 C C . GLU A 1 91 ? 17.795 4.610 -14.955 1.00 90.38 91 GLU A C 1
ATOM 744 O O . GLU A 1 91 ? 18.029 4.683 -16.164 1.00 90.38 91 GLU A O 1
ATOM 749 N N . LEU A 1 92 ? 18.654 5.066 -14.037 1.00 92.56 92 LEU A N 1
ATOM 750 C CA . LEU A 1 92 ? 19.944 5.663 -14.367 1.00 92.56 92 LEU A CA 1
ATOM 751 C C . LEU A 1 92 ? 20.856 4.650 -15.067 1.00 92.56 92 LEU A C 1
ATOM 753 O O . LEU A 1 92 ? 21.433 4.979 -16.107 1.00 92.56 92 LEU A O 1
ATOM 757 N N . LEU A 1 93 ? 20.951 3.424 -14.544 1.00 92.44 93 LEU A N 1
ATOM 758 C CA . LEU A 1 93 ? 21.697 2.327 -15.158 1.00 92.44 93 LEU A CA 1
ATOM 759 C C . LEU A 1 93 ? 21.211 2.067 -16.588 1.00 92.44 93 LEU A C 1
ATOM 761 O O . LEU A 1 93 ? 22.005 2.140 -17.527 1.00 92.44 93 LEU A O 1
ATOM 765 N N . GLY A 1 94 ? 19.906 1.845 -16.767 1.00 92.25 94 GLY A N 1
ATOM 766 C CA . GLY A 1 94 ? 19.322 1.597 -18.082 1.00 92.25 94 GLY A CA 1
ATOM 767 C C . GLY A 1 94 ? 19.564 2.749 -19.062 1.00 92.25 94 GLY A C 1
ATOM 768 O O . GLY A 1 94 ? 19.922 2.510 -20.214 1.00 92.25 94 GLY A O 1
ATOM 769 N N . SER A 1 95 ? 19.481 4.005 -18.606 1.00 92.81 95 SER A N 1
ATOM 770 C CA . SER A 1 95 ? 19.793 5.170 -19.450 1.00 92.81 95 SER A CA 1
ATOM 771 C C . SER A 1 95 ? 21.248 5.182 -19.933 1.00 92.81 95 SER A C 1
ATOM 773 O O . SER A 1 95 ? 21.514 5.459 -21.104 1.00 92.81 95 SER A O 1
ATOM 775 N N . ARG A 1 96 ? 22.201 4.830 -19.058 1.00 94.31 96 ARG A N 1
ATOM 776 C CA . ARG A 1 96 ? 23.631 4.792 -19.389 1.00 94.31 96 ARG A CA 1
ATOM 777 C C . ARG A 1 96 ? 23.946 3.656 -20.355 1.00 94.31 96 ARG A C 1
ATOM 779 O O . ARG A 1 96 ? 24.718 3.868 -21.287 1.00 94.31 96 ARG A O 1
ATOM 786 N N . LEU A 1 97 ? 23.330 2.488 -20.165 1.00 93.12 97 LEU A N 1
ATOM 787 C CA . LEU A 1 97 ? 23.460 1.350 -21.077 1.00 93.12 97 LEU A CA 1
ATOM 788 C C . LEU A 1 97 ? 22.860 1.667 -22.452 1.00 93.12 97 LEU A C 1
ATOM 790 O O . LEU A 1 97 ? 23.495 1.399 -23.470 1.00 93.12 97 LEU A O 1
ATOM 794 N N . LYS A 1 98 ? 21.699 2.334 -22.499 1.00 90.88 98 LYS A N 1
ATOM 795 C CA . LYS A 1 98 ? 21.082 2.778 -23.757 1.00 90.88 98 LYS A CA 1
ATOM 796 C C . LYS A 1 98 ? 21.967 3.753 -24.531 1.00 90.88 98 LYS A C 1
ATOM 798 O O . LYS A 1 98 ? 22.133 3.585 -25.734 1.00 90.88 98 LYS A O 1
ATOM 803 N N . ASN A 1 99 ? 22.558 4.740 -23.856 1.00 92.12 99 ASN A N 1
ATOM 804 C CA . ASN A 1 99 ? 23.460 5.710 -24.493 1.00 92.12 99 ASN A CA 1
ATOM 805 C C . ASN A 1 99 ? 24.701 5.049 -25.109 1.00 92.12 99 ASN A C 1
ATOM 807 O O . ASN A 1 99 ? 25.279 5.589 -26.046 1.00 92.12 99 ASN A O 1
ATOM 811 N N . LYS A 1 100 ? 25.099 3.885 -24.586 1.00 92.12 100 LYS A N 1
ATOM 812 C CA . LYS A 1 100 ? 26.198 3.071 -25.112 1.00 92.12 100 LYS A CA 1
ATOM 813 C C . LYS A 1 100 ? 25.748 2.015 -26.130 1.00 92.12 100 LYS A C 1
ATOM 815 O O . LYS A 1 100 ? 26.576 1.219 -26.548 1.00 92.12 100 LYS A O 1
ATOM 820 N N . ILE A 1 101 ? 24.468 1.993 -26.520 1.00 90.62 101 ILE A N 1
ATOM 821 C CA . ILE A 1 101 ? 23.894 1.001 -27.451 1.00 90.62 101 ILE A CA 1
ATOM 822 C C . ILE A 1 101 ? 24.055 -0.438 -26.907 1.00 90.62 101 ILE A C 1
ATOM 824 O O . ILE A 1 101 ? 24.108 -1.413 -27.642 1.00 90.62 101 ILE A O 1
ATOM 828 N N . LEU A 1 102 ? 24.092 -0.587 -25.579 1.00 93.12 102 LEU A N 1
ATOM 829 C CA . LEU A 1 102 ? 24.227 -1.881 -24.902 1.00 93.12 102 LEU A C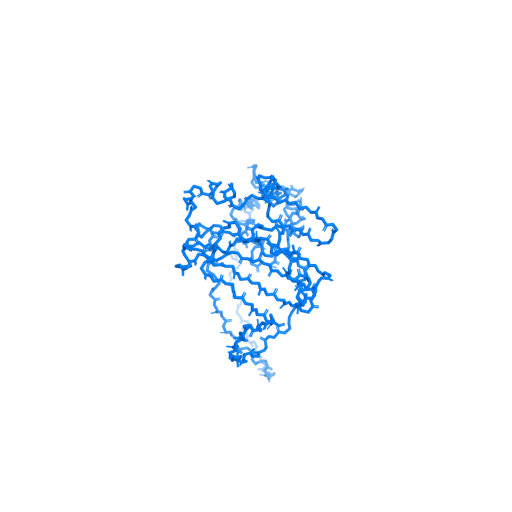A 1
ATOM 830 C C . LEU A 1 102 ? 22.875 -2.498 -24.535 1.00 93.12 102 LEU A C 1
ATOM 832 O O . LEU A 1 102 ? 22.842 -3.434 -23.752 1.00 93.12 102 LEU A O 1
ATOM 836 N N . LEU A 1 103 ? 21.757 -1.970 -25.037 1.00 92.38 103 LEU A N 1
ATOM 837 C CA . LEU A 1 103 ? 20.426 -2.527 -24.794 1.00 92.38 103 LEU A CA 1
ATOM 838 C C . LEU A 1 103 ? 19.785 -2.943 -26.109 1.00 92.38 103 LEU A C 1
ATOM 840 O O . LEU A 1 103 ? 19.873 -2.223 -27.107 1.00 92.38 103 LEU A O 1
ATOM 844 N N . THR A 1 104 ? 19.090 -4.075 -26.089 1.00 92.00 104 THR A N 1
ATOM 845 C CA . THR A 1 104 ? 18.293 -4.511 -27.236 1.00 92.00 104 THR A CA 1
ATOM 846 C C . THR A 1 104 ? 17.202 -3.473 -27.547 1.00 92.00 104 THR A C 1
ATOM 848 O O . THR A 1 104 ? 16.643 -2.861 -26.621 1.00 92.00 104 THR A O 1
ATOM 851 N N . PRO A 1 105 ? 16.877 -3.231 -28.833 1.00 88.81 105 PRO A N 1
ATOM 852 C CA . PRO A 1 105 ? 15.812 -2.308 -29.213 1.00 88.81 105 PRO A CA 1
ATOM 853 C C . PRO A 1 105 ? 14.492 -2.647 -28.514 1.00 88.81 105 PRO A C 1
ATOM 855 O O . PRO A 1 105 ? 14.101 -3.805 -28.432 1.00 88.81 105 PRO A O 1
ATOM 858 N N . GLY A 1 106 ? 13.798 -1.630 -28.001 1.00 85.25 106 GLY A N 1
ATOM 859 C CA . GLY A 1 106 ? 12.542 -1.819 -27.266 1.00 85.25 106 GLY A CA 1
ATOM 860 C C . GLY A 1 106 ? 12.700 -2.120 -25.770 1.00 85.25 106 GLY A C 1
ATOM 861 O O . GLY A 1 106 ? 11.698 -2.097 -25.060 1.00 85.25 106 GLY A O 1
ATOM 862 N N . THR A 1 107 ? 13.926 -2.308 -25.262 1.00 88.12 107 THR A N 1
ATOM 863 C CA . THR A 1 107 ? 14.164 -2.440 -23.814 1.00 88.12 107 THR A CA 1
ATOM 864 C C . THR A 1 107 ? 13.757 -1.165 -23.078 1.00 88.12 107 THR A C 1
ATOM 866 O O . THR A 1 107 ? 14.213 -0.057 -23.388 1.00 88.12 107 THR A O 1
ATOM 869 N N . SER A 1 108 ? 12.906 -1.328 -22.070 1.00 84.88 108 SER A N 1
ATOM 870 C CA . SER A 1 108 ? 12.442 -0.259 -21.197 1.00 84.88 108 SER A CA 1
ATOM 871 C C . SER A 1 108 ? 13.191 -0.289 -19.872 1.00 84.88 108 SER A C 1
ATOM 873 O O . SER A 1 108 ? 13.370 -1.331 -19.248 1.00 84.88 108 SER A O 1
ATOM 875 N N . PHE A 1 109 ? 13.579 0.891 -19.404 1.00 81.50 109 PHE A N 1
ATOM 876 C CA . PHE A 1 109 ? 14.194 1.098 -18.091 1.00 81.50 109 PHE A CA 1
ATOM 877 C C . PHE A 1 109 ? 13.372 2.050 -17.213 1.00 81.50 109 PHE A C 1
ATOM 879 O O . PHE A 1 109 ? 13.779 2.355 -16.103 1.00 81.50 109 PHE A O 1
ATOM 886 N N . SER A 1 110 ? 12.204 2.502 -17.690 1.00 74.00 110 SER A N 1
ATOM 887 C CA . SER A 1 110 ? 11.283 3.403 -16.979 1.00 74.00 110 SER A CA 1
ATOM 888 C C . SER A 1 110 ? 10.015 2.696 -16.486 1.00 74.00 110 SER A C 1
ATOM 890 O O . SER A 1 110 ? 8.991 3.334 -16.245 1.00 74.00 110 SER A O 1
ATOM 892 N N . TRP A 1 111 ? 10.060 1.371 -16.368 1.00 65.38 111 TRP A N 1
ATOM 893 C CA . TRP A 1 111 ? 8.954 0.492 -15.967 1.00 65.38 111 TRP A CA 1
ATOM 894 C C . TRP A 1 111 ? 8.356 0.869 -14.608 1.00 65.38 111 TRP A C 1
ATOM 896 O O . TRP A 1 111 ? 7.150 0.748 -14.396 1.00 65.38 111 TRP A O 1
ATOM 906 N N . TYR A 1 112 ? 9.176 1.415 -13.713 1.00 61.12 112 TYR A N 1
ATOM 907 C CA . TYR A 1 112 ? 8.715 1.916 -12.430 1.00 61.12 112 TYR A CA 1
ATOM 908 C C . TYR A 1 112 ? 7.924 3.228 -12.496 1.00 61.12 112 TYR A C 1
ATOM 910 O O . TYR A 1 112 ? 7.267 3.549 -11.513 1.00 61.12 112 TYR A O 1
ATOM 918 N N . ARG A 1 113 ? 8.014 4.035 -13.566 1.00 59.78 113 ARG A N 1
ATOM 919 C CA . ARG A 1 113 ? 7.499 5.424 -13.571 1.00 59.78 113 ARG A CA 1
ATOM 920 C C . ARG A 1 113 ? 5.986 5.552 -13.670 1.00 59.78 113 ARG A C 1
ATOM 922 O O . ARG A 1 113 ? 5.460 6.642 -13.437 1.00 59.78 113 ARG A O 1
ATOM 929 N N . HIS A 1 114 ? 5.312 4.523 -14.172 1.00 60.19 114 HIS A N 1
ATOM 930 C CA . HIS A 1 114 ? 3.904 4.628 -14.558 1.00 60.19 114 HIS A CA 1
ATOM 931 C C . HIS A 1 114 ? 3.029 3.501 -14.023 1.00 60.19 114 HIS A C 1
ATOM 933 O O . HIS A 1 114 ? 1.818 3.539 -14.224 1.00 60.19 114 HIS A O 1
ATOM 939 N N . ARG A 1 115 ? 3.605 2.514 -13.333 1.00 65.56 115 ARG A N 1
ATOM 940 C CA . ARG A 1 115 ? 2.847 1.377 -12.804 1.00 65.56 115 ARG A CA 1
ATOM 941 C C . ARG A 1 115 ? 1.906 1.805 -11.676 1.00 65.56 115 ARG A C 1
ATOM 943 O O . ARG A 1 115 ? 0.821 1.260 -11.543 1.00 65.56 115 ARG A O 1
ATOM 950 N N . GLU A 1 116 ? 2.292 2.822 -10.917 1.00 70.56 116 GLU A N 1
ATOM 951 C CA . GLU A 1 116 ? 1.501 3.452 -9.862 1.00 70.56 116 GLU A CA 1
ATOM 952 C C . GLU A 1 116 ? 0.346 4.309 -10.398 1.00 70.56 116 GLU A C 1
ATOM 954 O O . GLU A 1 116 ? -0.643 4.515 -9.692 1.00 70.56 116 GLU A O 1
ATOM 959 N N . LYS A 1 117 ? 0.432 4.791 -11.650 1.00 72.62 117 LYS A N 1
ATOM 960 C CA . LYS A 1 117 ? -0.569 5.715 -12.212 1.00 72.62 117 LYS A CA 1
ATOM 961 C C . LYS A 1 117 ? -1.959 5.091 -12.269 1.00 72.62 117 LYS A C 1
ATOM 963 O O . LYS A 1 117 ? -2.925 5.774 -11.952 1.00 72.62 117 LYS A O 1
ATOM 968 N N . GLY A 1 118 ? -2.051 3.803 -12.607 1.00 78.12 118 GLY A N 1
ATOM 969 C CA . GLY A 1 118 ? -3.328 3.081 -12.642 1.00 78.12 118 GLY A CA 1
ATOM 970 C C . GLY A 1 118 ? -3.997 2.958 -11.270 1.00 78.12 118 GLY A C 1
ATOM 971 O O . GLY A 1 118 ? -5.217 2.890 -11.185 1.00 78.12 118 GLY A O 1
ATOM 972 N N . PHE A 1 119 ? -3.211 3.002 -10.191 1.00 83.88 119 PHE A N 1
ATOM 973 C CA . PHE A 1 119 ? -3.718 2.863 -8.826 1.00 83.88 119 PHE A CA 1
ATOM 974 C C . PHE A 1 119 ? -3.923 4.198 -8.117 1.00 83.88 119 PHE A C 1
ATOM 976 O O . PHE A 1 119 ? -4.583 4.235 -7.087 1.00 83.88 119 PHE A O 1
ATOM 983 N N . THR A 1 120 ? -3.394 5.298 -8.661 1.00 84.94 120 THR A N 1
ATOM 984 C CA . THR A 1 120 ? -3.443 6.619 -8.012 1.00 84.94 120 THR A CA 1
ATOM 985 C C . THR A 1 120 ? -4.881 7.072 -7.742 1.00 84.94 120 THR A C 1
ATOM 987 O O . THR A 1 120 ? -5.120 7.761 -6.761 1.00 84.94 120 THR A O 1
ATOM 990 N N . GLN A 1 121 ? -5.847 6.631 -8.554 1.00 89.56 121 GLN A N 1
ATOM 991 C CA . GLN A 1 121 ? -7.272 6.916 -8.352 1.00 89.56 121 GLN A CA 1
ATOM 992 C C . GLN A 1 121 ? -7.855 6.345 -7.045 1.00 89.56 121 GLN A C 1
ATOM 994 O O . GLN A 1 121 ? -8.817 6.904 -6.529 1.00 89.56 121 GLN A O 1
ATOM 999 N N . PHE A 1 122 ? -7.261 5.273 -6.504 1.00 90.25 122 PHE A N 1
ATOM 1000 C CA . PHE A 1 122 ? -7.691 4.613 -5.264 1.00 90.25 122 PHE A CA 1
ATOM 1001 C C . PHE A 1 122 ? -6.992 5.162 -4.017 1.00 90.25 122 PHE A C 1
ATOM 1003 O O . PHE A 1 122 ? -7.175 4.622 -2.924 1.00 90.25 122 PHE A O 1
ATOM 1010 N N . PHE A 1 123 ? -6.163 6.201 -4.163 1.00 91.62 123 PHE A N 1
ATOM 1011 C CA . PHE A 1 123 ? -5.464 6.827 -3.051 1.00 91.62 123 PHE A CA 1
ATOM 1012 C C . PHE A 1 123 ? -5.705 8.328 -3.021 1.00 91.62 123 PHE A C 1
ATOM 1014 O O . PHE A 1 123 ? -5.690 9.019 -4.035 1.00 91.62 123 PHE A O 1
ATOM 1021 N N . SER A 1 124 ? -5.871 8.847 -1.814 1.00 92.50 124 SER A N 1
ATOM 1022 C CA . SER A 1 124 ? -5.955 10.274 -1.534 1.00 92.50 124 SER A CA 1
ATOM 1023 C C . SER A 1 124 ? -4.871 10.674 -0.543 1.00 92.50 124 SER A C 1
ATOM 1025 O O . SER A 1 124 ? -4.343 9.849 0.207 1.00 92.50 124 SER A O 1
ATOM 1027 N N . LYS A 1 125 ? -4.505 11.957 -0.561 1.00 91.19 125 LYS A N 1
ATOM 1028 C CA . LYS A 1 125 ? -3.527 12.529 0.363 1.00 91.19 125 LYS A CA 1
ATOM 1029 C C . LYS A 1 125 ? -4.142 13.703 1.107 1.00 91.19 125 LYS A C 1
ATOM 1031 O O . LYS A 1 125 ? -4.670 14.619 0.487 1.00 91.19 125 LYS A O 1
ATOM 1036 N N . GLU A 1 126 ? -3.990 13.699 2.423 1.00 90.38 126 GLU A N 1
ATOM 1037 C CA . GLU A 1 126 ? -4.421 14.774 3.307 1.00 90.38 126 GLU A CA 1
ATOM 1038 C C . GLU A 1 126 ? -3.319 15.074 4.318 1.00 90.38 126 GLU A C 1
ATOM 1040 O O . GLU A 1 126 ? -2.941 14.234 5.137 1.00 90.38 126 GLU A O 1
ATOM 1045 N N . GLY A 1 127 ? -2.727 16.264 4.201 1.00 88.25 127 GLY A N 1
ATOM 1046 C CA . GLY A 1 127 ? -1.508 16.599 4.931 1.00 88.25 127 GLY A CA 1
ATOM 1047 C C . GLY A 1 127 ? -0.401 15.571 4.670 1.00 88.25 127 GLY A C 1
ATOM 1048 O O . GLY A 1 127 ? 0.048 15.394 3.535 1.00 88.25 127 GLY A O 1
ATOM 1049 N N . ASN A 1 128 ? 0.031 14.888 5.730 1.00 86.88 128 ASN A N 1
ATOM 1050 C CA . ASN A 1 128 ? 1.078 13.862 5.688 1.00 86.88 128 ASN A CA 1
ATOM 1051 C C . ASN A 1 128 ? 0.545 12.429 5.550 1.00 86.88 128 ASN A C 1
ATOM 1053 O O . ASN A 1 128 ? 1.344 11.501 5.426 1.00 86.88 128 ASN A O 1
ATOM 1057 N N . LEU A 1 129 ? -0.777 12.246 5.572 1.00 87.19 129 LEU A N 1
ATOM 1058 C CA . LEU A 1 129 ? -1.420 10.948 5.445 1.00 87.19 129 LEU A CA 1
ATOM 1059 C C . LEU A 1 129 ? -1.761 10.676 3.980 1.00 87.19 129 LEU A C 1
ATOM 1061 O O . LEU A 1 129 ? -2.469 11.450 3.339 1.00 87.19 129 LEU A O 1
ATOM 1065 N N . VAL A 1 130 ? -1.283 9.550 3.464 1.00 91.62 130 VAL A N 1
ATOM 1066 C CA . VAL A 1 130 ? -1.786 8.938 2.231 1.00 91.62 130 VAL A CA 1
ATOM 1067 C C . VAL A 1 130 ? -2.668 7.769 2.637 1.00 91.62 130 VAL A C 1
ATOM 1069 O O . VAL A 1 130 ? -2.233 6.950 3.444 1.00 91.62 130 VAL A O 1
ATOM 1072 N N . TYR A 1 131 ? -3.879 7.681 2.099 1.00 92.50 131 TYR A N 1
ATOM 1073 C CA . TYR A 1 131 ? -4.842 6.638 2.445 1.00 92.50 131 TYR A CA 1
ATOM 1074 C C . TYR A 1 131 ? -5.573 6.112 1.213 1.00 92.50 131 TYR A C 1
ATOM 1076 O O . TYR A 1 131 ? -5.702 6.820 0.213 1.00 92.50 131 TYR A O 1
ATOM 1084 N N . CYS A 1 132 ? -6.030 4.863 1.283 1.00 93.44 132 CYS A N 1
ATOM 1085 C CA . CYS A 1 132 ? -6.884 4.270 0.266 1.00 93.44 132 CYS A CA 1
ATOM 1086 C C . CYS A 1 132 ? -8.312 4.796 0.445 1.00 93.44 132 CYS A C 1
ATOM 1088 O O . CYS A 1 132 ? -8.896 4.625 1.513 1.00 93.44 132 CYS A O 1
ATOM 1090 N N . ASN A 1 133 ? -8.849 5.464 -0.576 1.00 93.69 133 ASN A N 1
ATOM 1091 C CA . ASN A 1 133 ? -10.196 6.046 -0.554 1.00 93.69 133 ASN A CA 1
ATOM 1092 C C . ASN A 1 133 ? -11.260 5.125 -1.181 1.00 93.69 133 ASN A C 1
ATOM 1094 O O . ASN A 1 133 ? -12.447 5.409 -1.056 1.00 93.69 133 ASN A O 1
ATOM 1098 N N . ASP A 1 134 ? -10.845 4.043 -1.846 1.00 92.88 134 ASP A N 1
ATOM 1099 C CA . ASP A 1 134 ? -11.735 3.049 -2.450 1.00 92.88 134 ASP A CA 1
ATOM 1100 C C . ASP A 1 134 ? -11.110 1.644 -2.382 1.00 92.88 134 ASP A C 1
ATOM 1102 O O . ASP A 1 134 ? -10.459 1.166 -3.317 1.00 92.88 134 ASP A O 1
ATOM 1106 N N . VAL A 1 135 ? -11.307 0.987 -1.233 1.00 91.06 135 VAL A N 1
ATOM 1107 C CA . VAL A 1 135 ? -10.796 -0.366 -0.946 1.00 91.06 135 VAL A CA 1
ATOM 1108 C C . VAL A 1 135 ? -11.419 -1.413 -1.873 1.00 91.06 135 VAL A C 1
ATOM 1110 O O . VAL A 1 135 ? -10.744 -2.338 -2.323 1.00 91.06 135 VAL A O 1
ATOM 1113 N N . GLN A 1 136 ? -12.703 -1.269 -2.196 1.00 91.94 136 GLN A N 1
ATOM 1114 C CA . GLN A 1 136 ? -13.398 -2.222 -3.061 1.00 91.94 136 GLN A CA 1
ATOM 1115 C C . GLN A 1 136 ? -12.910 -2.110 -4.503 1.00 91.94 136 GLN A C 1
ATOM 1117 O O . GLN A 1 136 ? -12.643 -3.127 -5.143 1.00 91.94 136 GLN A O 1
ATOM 1122 N N . GLY A 1 137 ? -12.755 -0.885 -5.007 1.00 92.19 137 GLY A N 1
ATOM 1123 C CA . GLY A 1 137 ? -12.283 -0.618 -6.357 1.00 92.19 137 GLY A CA 1
ATOM 1124 C C . GLY A 1 137 ? -10.873 -1.139 -6.595 1.00 92.19 137 GLY A C 1
ATOM 1125 O O . GLY A 1 137 ? -10.630 -1.768 -7.625 1.00 92.19 137 GLY A O 1
ATOM 1126 N N . ILE A 1 138 ? -9.958 -0.963 -5.636 1.00 89.06 138 ILE A N 1
ATOM 1127 C CA . ILE A 1 138 ? -8.595 -1.488 -5.778 1.00 89.06 138 ILE A CA 1
ATOM 1128 C C . ILE A 1 138 ? -8.552 -3.021 -5.724 1.00 89.06 138 ILE A C 1
ATOM 1130 O O . ILE A 1 138 ? -7.799 -3.617 -6.486 1.00 89.06 138 ILE A O 1
ATOM 1134 N N . ILE A 1 139 ? -9.382 -3.676 -4.904 1.00 90.19 139 ILE A N 1
ATOM 1135 C CA . ILE A 1 139 ? -9.477 -5.147 -4.859 1.00 90.19 139 ILE A CA 1
ATOM 1136 C C . ILE A 1 139 ? -10.073 -5.682 -6.165 1.00 90.19 139 ILE A C 1
ATOM 1138 O O . ILE A 1 139 ? -9.512 -6.586 -6.785 1.00 90.19 139 ILE A O 1
ATOM 1142 N N . LYS A 1 140 ? -11.136 -5.041 -6.656 1.00 90.81 140 LYS A N 1
ATOM 1143 C CA . LYS A 1 140 ? -11.750 -5.354 -7.948 1.00 90.81 140 LYS A CA 1
ATOM 1144 C C . LYS A 1 140 ? -10.799 -5.121 -9.124 1.00 90.81 140 LYS A C 1
ATOM 1146 O O . LYS A 1 140 ? -10.861 -5.853 -10.102 1.00 90.81 140 LYS A O 1
ATOM 1151 N N . CYS A 1 141 ? -9.893 -4.145 -9.032 1.00 87.56 141 CYS A N 1
ATOM 1152 C CA . CYS A 1 141 ? -8.849 -3.906 -10.035 1.00 87.56 141 CYS A CA 1
ATOM 1153 C C . CYS A 1 141 ? -7.883 -5.099 -10.189 1.00 87.56 141 CYS A C 1
ATOM 1155 O O . CYS A 1 141 ? -7.190 -5.190 -11.202 1.00 87.56 141 CYS A O 1
ATOM 1157 N N . PHE A 1 142 ? -7.827 -5.998 -9.201 1.00 85.44 142 PHE A N 1
ATOM 1158 C CA . PHE A 1 142 ? -7.076 -7.253 -9.261 1.00 85.44 142 PHE A CA 1
ATOM 1159 C C . PHE A 1 142 ? -7.945 -8.466 -9.626 1.00 85.44 142 PHE A C 1
ATOM 1161 O O . PHE A 1 142 ? -7.477 -9.593 -9.482 1.00 85.44 142 PHE A O 1
ATOM 1168 N N . ASP A 1 143 ? -9.183 -8.247 -10.083 1.00 88.81 143 ASP A N 1
ATOM 1169 C CA . ASP A 1 143 ? -10.171 -9.294 -10.377 1.00 88.81 143 ASP A CA 1
ATOM 1170 C C . ASP A 1 143 ? -10.468 -10.197 -9.165 1.00 88.81 143 ASP A C 1
ATOM 1172 O O . ASP A 1 143 ? -10.758 -11.385 -9.300 1.00 88.81 143 ASP A O 1
ATOM 1176 N N . ILE A 1 144 ? -10.390 -9.621 -7.961 1.00 88.38 144 ILE A N 1
ATOM 1177 C CA . ILE A 1 144 ? -10.720 -10.292 -6.703 1.00 88.38 144 ILE A CA 1
ATOM 1178 C C . ILE A 1 144 ? -12.102 -9.817 -6.249 1.00 88.38 144 ILE A C 1
ATOM 1180 O O . ILE A 1 144 ? -12.407 -8.622 -6.273 1.00 88.38 144 ILE A O 1
ATOM 1184 N N . GLU A 1 145 ? -12.947 -10.755 -5.826 1.00 90.56 145 GLU A N 1
ATOM 1185 C CA . GLU A 1 145 ? -14.224 -10.434 -5.195 1.00 90.56 145 GLU A CA 1
ATOM 1186 C C . GLU A 1 145 ? -13.992 -9.925 -3.767 1.00 90.56 145 GLU A C 1
ATOM 1188 O O . GLU A 1 145 ? -13.224 -10.501 -2.995 1.00 90.56 145 GLU A O 1
ATOM 1193 N N . TYR A 1 146 ? -14.633 -8.810 -3.415 1.00 90.25 146 TYR A N 1
ATOM 1194 C CA . TYR A 1 146 ? -14.473 -8.217 -2.095 1.00 90.25 146 TYR A CA 1
ATOM 1195 C C . TYR A 1 146 ? -15.440 -8.838 -1.085 1.00 90.25 146 TYR A C 1
ATOM 1197 O O . TYR A 1 146 ? -16.616 -8.477 -1.046 1.00 90.25 146 TYR A O 1
ATOM 1205 N N . ASP A 1 147 ? -14.915 -9.707 -0.225 1.00 90.50 147 ASP A N 1
ATOM 1206 C CA . ASP A 1 147 ? -15.596 -10.199 0.973 1.00 90.50 147 ASP A CA 1
ATOM 1207 C C . ASP A 1 147 ? -14.882 -9.677 2.230 1.00 90.50 147 ASP A C 1
ATOM 1209 O O . ASP A 1 147 ? -13.804 -10.173 2.542 1.00 90.50 147 ASP A O 1
ATOM 1213 N N . PRO A 1 148 ? -15.449 -8.718 2.990 1.00 90.62 148 PRO A N 1
ATOM 1214 C CA . PRO A 1 148 ? -14.825 -8.183 4.202 1.00 90.62 148 PRO A CA 1
ATOM 1215 C C . PRO A 1 148 ? -14.400 -9.231 5.235 1.00 90.62 148 PRO A C 1
ATOM 1217 O O . PRO A 1 148 ? -13.509 -8.949 6.036 1.00 90.62 148 PRO A O 1
ATOM 1220 N N . SER A 1 149 ? -15.037 -10.406 5.249 1.00 90.19 149 SER A N 1
ATOM 1221 C CA . SER A 1 149 ? -14.746 -11.461 6.218 1.00 90.19 149 SER A CA 1
ATOM 1222 C C . SER A 1 149 ? -13.429 -12.198 5.943 1.00 90.19 149 SER A C 1
ATOM 1224 O O . SER A 1 149 ? -12.819 -12.729 6.872 1.00 90.19 149 SER A O 1
ATOM 1226 N N . GLU A 1 150 ? -12.939 -12.142 4.704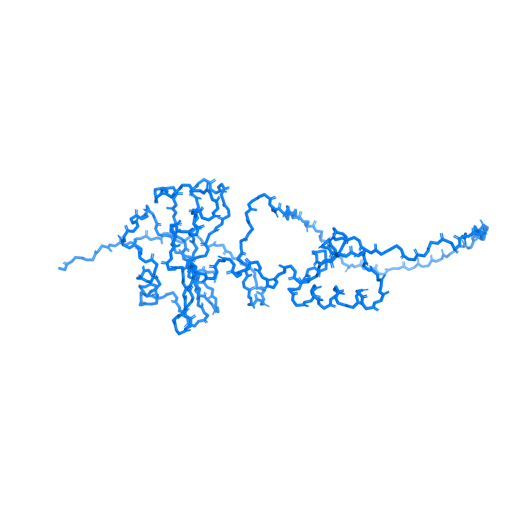 1.00 90.56 150 GLU A N 1
ATOM 1227 C CA . GLU A 1 150 ? -11.687 -12.763 4.253 1.00 90.56 150 GLU A CA 1
ATOM 1228 C C . GLU A 1 150 ? -10.454 -11.873 4.457 1.00 90.56 150 GLU A C 1
ATOM 1230 O O . GLU A 1 150 ? -9.324 -12.266 4.148 1.00 90.56 150 GLU A O 1
ATOM 1235 N N . TRP A 1 151 ? -10.641 -10.671 5.003 1.00 89.88 151 TRP A N 1
ATOM 1236 C CA . TRP A 1 151 ? -9.564 -9.713 5.196 1.00 89.88 151 TRP A CA 1
ATOM 1237 C C . TRP A 1 151 ? -9.510 -9.177 6.623 1.00 89.88 151 TRP A C 1
ATOM 1239 O O . TRP A 1 151 ? -10.519 -9.040 7.317 1.00 89.88 151 TRP A O 1
ATOM 1249 N N . ARG A 1 152 ? -8.302 -8.799 7.034 1.00 90.94 152 ARG A N 1
ATOM 1250 C CA . ARG A 1 152 ? -8.025 -8.156 8.318 1.00 90.94 152 ARG A CA 1
ATOM 1251 C C . ARG A 1 152 ? -7.150 -6.929 8.141 1.00 90.94 152 ARG A C 1
ATOM 1253 O O . ARG A 1 152 ? -6.294 -6.869 7.251 1.00 90.94 152 ARG A O 1
ATOM 1260 N N . LEU A 1 153 ? -7.369 -5.946 9.006 1.00 92.38 153 LEU A N 1
ATOM 1261 C CA . LEU A 1 153 ? -6.577 -4.727 9.033 1.00 92.38 153 LEU A CA 1
ATOM 1262 C C . LEU A 1 153 ? -5.393 -4.906 9.980 1.00 92.38 153 LEU A C 1
ATOM 1264 O O . LEU A 1 153 ? -5.562 -5.236 11.150 1.00 92.38 153 LEU A O 1
ATOM 1268 N N . PHE A 1 154 ? -4.201 -4.613 9.478 1.00 90.94 154 PHE A N 1
ATOM 1269 C CA . PHE A 1 154 ? -2.975 -4.610 10.254 1.00 90.94 154 PHE A CA 1
ATOM 1270 C C . PHE A 1 154 ? -2.374 -3.207 10.252 1.00 90.94 154 PHE A C 1
ATOM 1272 O O . PHE A 1 154 ? -2.015 -2.667 9.202 1.00 90.94 154 PHE A O 1
ATOM 1279 N N . ILE A 1 155 ? -2.264 -2.602 11.431 1.00 90.50 155 ILE A N 1
ATOM 1280 C CA . ILE A 1 155 ? -1.604 -1.312 11.608 1.00 90.50 155 ILE A CA 1
ATOM 1281 C C . ILE A 1 155 ? -0.301 -1.536 12.349 1.00 90.50 155 ILE A C 1
ATOM 1283 O O . ILE A 1 155 ? -0.271 -2.132 13.417 1.00 90.50 155 ILE A O 1
ATOM 1287 N N . TYR A 1 156 ? 0.787 -1.011 11.816 1.00 88.06 156 TYR A N 1
ATOM 1288 C CA . TYR A 1 156 ? 2.047 -1.042 12.525 1.00 88.06 156 TYR A CA 1
ATOM 1289 C C . TYR A 1 156 ? 2.734 0.302 12.492 1.00 88.06 156 TYR A C 1
ATOM 1291 O O . TYR A 1 156 ? 2.713 1.026 11.489 1.00 88.06 156 TYR A O 1
ATOM 1299 N N . SER A 1 157 ? 3.350 0.627 13.617 1.00 85.62 157 SER A N 1
ATOM 1300 C CA . SER A 1 157 ? 4.233 1.768 13.726 1.00 85.62 157 SER A CA 1
ATOM 1301 C C . SER A 1 157 ? 5.685 1.324 13.700 1.00 85.62 157 SER A C 1
ATOM 1303 O O . SER A 1 157 ? 6.062 0.234 14.117 1.00 85.62 157 SER A O 1
ATOM 1305 N N . SER A 1 158 ? 6.503 2.205 13.159 1.00 83.81 158 SER A N 1
ATOM 1306 C CA . SER A 1 158 ? 7.955 2.174 13.181 1.00 83.81 158 SER A CA 1
ATOM 1307 C C . SER A 1 158 ? 8.428 3.513 13.734 1.00 83.81 158 SER A C 1
ATOM 1309 O O . SER A 1 158 ? 7.648 4.465 13.805 1.00 83.81 158 SER A O 1
ATOM 1311 N N . LYS A 1 159 ? 9.723 3.637 14.033 1.00 79.44 159 LYS A N 1
ATOM 1312 C CA . LYS A 1 159 ? 10.314 4.894 14.530 1.00 79.44 159 LYS A CA 1
ATOM 1313 C C . LYS A 1 159 ? 10.006 6.131 13.685 1.00 79.44 159 LYS A C 1
ATOM 1315 O O . LYS A 1 159 ? 10.029 7.233 14.212 1.00 79.44 159 LYS A O 1
ATOM 1320 N N . THR A 1 160 ? 9.787 5.956 12.387 1.00 82.19 160 THR A N 1
ATOM 1321 C CA . THR A 1 160 ? 9.656 7.059 11.428 1.00 82.19 160 THR A CA 1
ATOM 1322 C C . THR A 1 160 ? 8.342 7.035 10.665 1.00 82.19 160 THR A C 1
ATOM 1324 O O . THR A 1 160 ? 8.147 7.858 9.776 1.00 82.19 160 THR A O 1
ATOM 1327 N N . SER A 1 161 ? 7.454 6.071 10.924 1.00 87.25 161 SER A N 1
ATOM 1328 C CA . SER A 1 161 ? 6.199 5.983 10.181 1.00 87.25 161 SER A CA 1
ATOM 1329 C C . SER A 1 161 ? 5.150 5.108 10.836 1.00 87.25 161 SER A C 1
ATOM 1331 O O . SER A 1 161 ? 5.472 4.100 11.460 1.00 87.25 161 SER A O 1
ATOM 1333 N N . LEU A 1 162 ? 3.894 5.446 10.574 1.00 87.31 162 LEU A N 1
ATOM 1334 C CA . LEU A 1 162 ? 2.722 4.630 10.844 1.00 87.31 162 LEU A CA 1
ATOM 1335 C C . LEU A 1 162 ? 2.161 4.131 9.507 1.00 87.31 162 LEU A C 1
ATOM 1337 O O . LEU A 1 162 ? 2.087 4.878 8.521 1.00 87.31 162 LEU A O 1
ATOM 1341 N N . LYS A 1 163 ? 1.820 2.844 9.446 1.00 90.94 163 LYS A N 1
ATOM 1342 C CA . LYS A 1 163 ? 1.348 2.170 8.235 1.00 90.94 163 LYS A CA 1
ATOM 1343 C C . LYS A 1 163 ? 0.149 1.296 8.553 1.00 90.94 163 LYS A C 1
ATOM 1345 O O . LYS A 1 163 ? 0.176 0.531 9.506 1.00 90.94 163 LYS A O 1
ATOM 1350 N N . ALA A 1 164 ? -0.869 1.386 7.714 1.00 91.56 164 ALA A N 1
ATOM 1351 C CA . ALA A 1 164 ? -2.027 0.514 7.716 1.00 91.56 164 ALA A CA 1
ATOM 1352 C C . ALA A 1 164 ? -2.002 -0.321 6.437 1.00 91.56 164 ALA A C 1
ATOM 1354 O O . ALA A 1 164 ? -1.894 0.220 5.332 1.00 91.56 164 ALA A O 1
ATOM 1355 N N . VAL A 1 165 ? -2.081 -1.636 6.588 1.00 91.50 165 VAL A N 1
ATOM 1356 C CA . VAL A 1 165 ? -2.105 -2.595 5.489 1.00 91.50 165 VAL A CA 1
ATOM 1357 C C . VAL A 1 165 ? -3.239 -3.590 5.691 1.00 91.50 165 VAL A C 1
ATOM 1359 O O . VAL A 1 165 ? -3.569 -3.972 6.807 1.00 91.50 165 VAL A O 1
ATOM 1362 N N . PHE A 1 166 ? -3.833 -4.014 4.592 1.00 90.31 166 PHE A N 1
ATOM 1363 C CA . PHE A 1 166 ? -4.842 -5.049 4.533 1.00 90.31 166 PHE A CA 1
ATOM 1364 C C . PHE A 1 166 ? -4.177 -6.386 4.254 1.00 90.31 166 PHE A C 1
ATOM 1366 O O . PHE A 1 166 ? -3.287 -6.469 3.406 1.00 90.31 166 PHE A O 1
ATOM 1373 N N . LEU A 1 167 ? -4.600 -7.426 4.957 1.00 89.94 167 LEU A N 1
ATOM 1374 C CA . LEU A 1 167 ? -4.083 -8.777 4.798 1.00 89.94 167 LEU A CA 1
ATOM 1375 C C . LEU A 1 167 ? -5.243 -9.716 4.506 1.00 89.94 167 LEU A C 1
ATOM 1377 O O . LEU A 1 167 ? -6.244 -9.689 5.215 1.00 89.94 167 LEU A O 1
ATOM 1381 N N . HIS A 1 168 ? -5.085 -10.565 3.497 1.00 89.81 168 HIS A N 1
ATOM 1382 C CA . HIS A 1 168 ? -6.003 -11.677 3.284 1.00 89.81 168 HIS A CA 1
ATOM 1383 C C . HIS A 1 168 ? -5.757 -12.748 4.352 1.00 89.81 168 HIS A C 1
ATOM 1385 O O . HIS A 1 168 ? -4.600 -13.094 4.616 1.00 89.81 168 HIS A O 1
ATOM 1391 N N . ASN A 1 169 ? -6.812 -13.305 4.945 1.00 87.00 169 ASN A N 1
ATOM 1392 C CA . ASN A 1 169 ? -6.713 -14.244 6.068 1.00 87.00 169 ASN A CA 1
ATOM 1393 C C . ASN A 1 169 ? -5.929 -15.513 5.702 1.00 87.00 169 ASN A C 1
ATOM 1395 O O . ASN A 1 169 ? -5.111 -15.986 6.489 1.00 87.00 169 ASN A O 1
ATOM 1399 N N . GLY A 1 170 ? -6.088 -16.007 4.470 1.00 84.69 170 GLY A N 1
ATOM 1400 C CA . GLY A 1 170 ? -5.311 -17.132 3.935 1.00 84.69 170 GLY A CA 1
ATOM 1401 C C . GLY A 1 170 ? -3.899 -16.785 3.440 1.00 84.69 170 GLY A C 1
ATOM 1402 O O . GLY A 1 170 ? -3.231 -17.654 2.886 1.00 84.69 170 GLY A O 1
ATOM 1403 N N . ASN A 1 171 ? -3.460 -15.522 3.551 1.00 84.25 171 ASN A N 1
ATOM 1404 C CA . ASN A 1 171 ? -2.203 -15.001 2.982 1.00 84.25 171 ASN A CA 1
ATOM 1405 C C . ASN A 1 171 ? -2.002 -15.342 1.485 1.00 84.25 171 ASN A C 1
ATOM 1407 O O . ASN A 1 171 ? -0.882 -15.434 0.979 1.00 84.2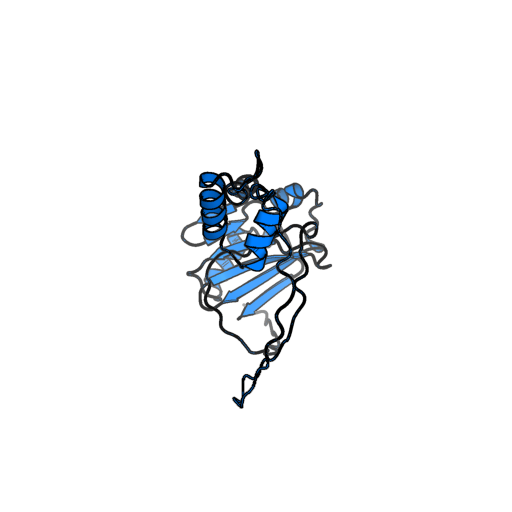5 171 ASN A O 1
ATOM 1411 N N . SER A 1 172 ? -3.113 -15.562 0.780 1.00 82.56 172 SER A N 1
ATOM 1412 C CA . SER A 1 172 ? -3.179 -15.968 -0.629 1.00 82.56 172 SER A CA 1
ATOM 1413 C C . SER A 1 172 ? -2.830 -14.821 -1.575 1.00 82.56 172 SER A C 1
ATOM 1415 O O . SER A 1 172 ? -2.418 -15.033 -2.712 1.00 82.56 172 SER A O 1
ATOM 1417 N N . PHE A 1 173 ? -2.972 -13.593 -1.083 1.00 84.12 173 PHE A N 1
ATOM 1418 C CA . PHE A 1 173 ? -2.601 -12.375 -1.777 1.00 84.12 173 PHE A CA 1
ATOM 1419 C C . PHE A 1 173 ? -1.482 -11.679 -1.016 1.00 84.12 173 PHE A C 1
ATOM 1421 O O . PHE A 1 173 ? -1.276 -11.898 0.179 1.00 84.12 173 PHE A O 1
ATOM 1428 N N . ALA A 1 174 ? -0.744 -10.828 -1.721 1.00 84.00 174 ALA A N 1
ATOM 1429 C CA . ALA A 1 174 ? 0.122 -9.883 -1.039 1.00 84.00 174 ALA A CA 1
ATOM 1430 C C . ALA A 1 174 ? -0.736 -8.924 -0.190 1.00 84.00 174 ALA A C 1
ATOM 1432 O O . ALA A 1 174 ? -1.950 -8.835 -0.391 1.00 84.00 174 ALA A O 1
ATOM 1433 N N . SER A 1 175 ? -0.115 -8.217 0.758 1.00 88.38 175 SER A N 1
ATOM 1434 C CA . SER A 1 175 ? -0.829 -7.212 1.556 1.00 88.38 175 SER A CA 1
ATOM 1435 C C . SER A 1 175 ? -1.448 -6.119 0.662 1.00 88.38 175 SER A C 1
ATOM 1437 O O . SER A 1 175 ? -1.261 -6.144 -0.542 1.00 88.38 175 SER A O 1
ATOM 1439 N N . LEU A 1 176 ? -2.212 -5.164 1.183 1.00 89.62 176 LEU A N 1
ATOM 1440 C CA . LEU A 1 176 ? -2.728 -4.008 0.428 1.00 89.62 176 LEU A CA 1
ATOM 1441 C C . LEU A 1 176 ? -2.501 -2.739 1.255 1.00 89.62 176 LEU A C 1
ATOM 1443 O O . LEU A 1 176 ? -3.000 -2.702 2.371 1.00 89.62 176 LEU A O 1
ATOM 1447 N N . PRO A 1 177 ? -1.767 -1.693 0.830 1.00 91.44 177 PRO A N 1
ATOM 1448 C CA . PRO A 1 177 ? -1.634 -0.512 1.659 1.00 91.44 177 PRO A CA 1
ATOM 1449 C C . PRO A 1 177 ? -2.964 0.216 1.723 1.00 91.44 177 PRO A C 1
ATOM 1451 O O . PRO A 1 177 ? -3.573 0.519 0.701 1.00 91.44 177 PRO A O 1
ATOM 1454 N N . LEU A 1 178 ? -3.373 0.531 2.942 1.00 92.38 178 LEU A N 1
ATOM 1455 C CA . LEU A 1 178 ? -4.565 1.317 3.219 1.00 92.38 178 LEU A CA 1
ATOM 1456 C C . LEU A 1 178 ? -4.214 2.688 3.783 1.00 92.38 178 LEU A C 1
ATOM 1458 O O . LEU A 1 178 ? -4.976 3.629 3.600 1.00 92.38 178 LEU A O 1
ATOM 1462 N N . GLY A 1 179 ? -3.054 2.831 4.423 1.00 90.88 179 GLY A N 1
ATOM 1463 C CA . GLY A 1 179 ? -2.628 4.099 4.995 1.00 90.88 179 GLY A CA 1
ATOM 1464 C C . GLY A 1 179 ? -1.126 4.169 5.225 1.00 90.88 179 GLY A C 1
ATOM 1465 O O . GLY A 1 179 ? -0.490 3.179 5.581 1.00 90.88 179 GLY A O 1
ATOM 1466 N N . HIS A 1 180 ? -0.549 5.351 5.043 1.00 90.25 180 HIS A N 1
ATOM 1467 C CA . HIS A 1 180 ? 0.835 5.627 5.392 1.00 90.25 180 HIS A CA 1
ATOM 1468 C C . HIS A 1 180 ? 1.059 7.089 5.739 1.00 90.25 180 HIS A C 1
ATOM 1470 O O . HIS A 1 180 ? 0.565 7.997 5.073 1.00 90.25 180 HIS A O 1
ATOM 1476 N N . THR A 1 181 ? 1.881 7.299 6.755 1.00 87.75 181 THR A N 1
ATOM 1477 C CA . THR A 1 181 ? 2.330 8.609 7.206 1.00 87.75 181 THR A CA 1
ATOM 1478 C C . THR A 1 181 ? 3.676 8.473 7.902 1.00 87.75 181 THR A C 1
ATOM 1480 O O . THR A 1 181 ? 3.950 7.460 8.542 1.00 87.75 181 THR A O 1
ATOM 1483 N N . VAL A 1 182 ? 4.520 9.494 7.778 1.00 85.88 182 VAL A N 1
ATOM 1484 C CA . VAL A 1 182 ? 5.847 9.551 8.418 1.00 85.88 182 VAL A CA 1
ATOM 1485 C C . VAL A 1 182 ? 5.890 10.475 9.641 1.00 85.88 182 VAL A C 1
ATOM 1487 O O . VAL A 1 182 ? 6.925 10.613 10.277 1.00 85.88 182 VAL A O 1
ATOM 1490 N N . HIS A 1 183 ? 4.768 11.123 9.963 1.00 77.75 183 HIS A N 1
ATOM 1491 C CA . HIS A 1 183 ? 4.687 12.131 11.029 1.00 77.75 183 HIS A CA 1
ATOM 1492 C C . HIS A 1 183 ? 3.687 11.778 12.134 1.00 77.75 183 HIS A C 1
ATOM 1494 O O . HIS A 1 183 ? 3.525 12.571 13.054 1.00 77.75 183 HIS A O 1
ATOM 1500 N N . LEU A 1 184 ? 2.984 10.646 12.023 1.00 76.50 184 LEU A N 1
ATOM 1501 C CA . LEU A 1 184 ? 2.069 10.195 13.071 1.00 76.50 184 LEU A CA 1
ATOM 1502 C C . LEU A 1 184 ? 2.707 9.102 13.913 1.00 76.50 184 LEU A C 1
ATOM 1504 O O . LEU A 1 184 ? 3.516 8.311 13.417 1.00 76.50 184 LEU A O 1
ATOM 1508 N N . GLU A 1 185 ? 2.265 9.029 15.159 1.00 77.69 185 GLU A N 1
ATOM 1509 C CA . GLU A 1 185 ? 2.675 8.016 16.119 1.00 77.69 185 GLU A CA 1
ATOM 1510 C C . GLU A 1 185 ? 1.530 7.038 16.391 1.00 77.69 185 GLU A C 1
ATOM 1512 O O . GLU A 1 185 ? 0.364 7.295 16.098 1.00 77.69 185 GLU A O 1
ATOM 1517 N N . GLU A 1 186 ? 1.841 5.888 16.987 1.00 79.94 186 GLU A N 1
ATOM 1518 C CA . GLU A 1 186 ? 0.810 4.951 17.440 1.00 79.94 186 GLU A CA 1
ATOM 1519 C C . GLU A 1 186 ? 0.158 5.444 18.736 1.00 79.94 186 GLU A C 1
ATOM 1521 O O . GLU A 1 186 ? 0.446 4.967 19.840 1.00 79.94 186 GLU A O 1
ATOM 1526 N N . ASN A 1 187 ? -0.714 6.435 18.577 1.00 83.44 187 ASN A N 1
ATOM 1527 C CA . ASN A 1 187 ? -1.609 6.951 19.598 1.00 83.44 187 ASN A CA 1
ATOM 1528 C C . ASN A 1 187 ? -3.065 6.904 19.106 1.00 83.44 187 ASN A C 1
ATOM 1530 O O . ASN A 1 187 ? -3.349 6.712 17.924 1.00 83.44 187 ASN A O 1
ATOM 1534 N N . TYR A 1 188 ? -4.006 7.069 20.035 1.00 83.00 188 TYR A N 1
ATOM 1535 C CA . TYR A 1 188 ? -5.433 6.926 19.745 1.00 83.00 188 TYR A CA 1
ATOM 1536 C C . TYR A 1 188 ? -5.940 7.900 18.670 1.00 83.00 188 TYR A C 1
ATOM 1538 O O . TYR A 1 188 ? -6.729 7.506 17.815 1.00 83.00 188 TYR A O 1
ATOM 1546 N N . ASN A 1 189 ? -5.488 9.156 18.697 1.00 86.25 189 ASN A N 1
ATOM 1547 C CA . ASN A 1 189 ? -5.973 10.190 17.783 1.00 86.25 189 ASN A CA 1
ATOM 1548 C C . ASN A 1 189 ? -5.515 9.914 16.349 1.00 86.25 189 ASN A C 1
ATOM 1550 O O . ASN A 1 189 ? -6.318 9.953 15.418 1.00 86.25 189 ASN A O 1
ATOM 1554 N N . ASP A 1 190 ? -4.242 9.563 16.191 1.00 86.69 190 ASP A N 1
ATOM 1555 C CA . ASP A 1 190 ? -3.634 9.283 14.896 1.00 86.69 190 ASP A CA 1
ATOM 1556 C C . ASP A 1 190 ? -4.197 8.006 14.269 1.00 86.69 190 ASP A C 1
ATOM 1558 O O . ASP A 1 190 ? -4.538 7.983 13.083 1.00 86.69 190 ASP A O 1
ATOM 1562 N N . LEU A 1 191 ? -4.375 6.956 15.078 1.00 87.88 191 LEU A N 1
ATOM 1563 C CA . LEU A 1 191 ? -5.050 5.733 14.649 1.00 87.88 191 LEU A CA 1
ATOM 1564 C C . LEU A 1 191 ? -6.500 6.018 14.250 1.00 87.88 191 LEU A C 1
ATOM 1566 O O . LEU A 1 191 ? -6.937 5.563 13.196 1.00 87.88 191 LEU A O 1
ATOM 1570 N N . SER A 1 192 ? -7.230 6.804 15.048 1.00 88.94 192 SER A N 1
ATOM 1571 C CA . SER A 1 192 ? -8.610 7.187 14.738 1.00 88.94 192 SER A CA 1
ATOM 1572 C C . SER A 1 192 ? -8.703 7.910 13.398 1.00 88.94 192 SER A C 1
ATOM 1574 O O . SER A 1 192 ? -9.610 7.617 12.623 1.00 88.94 192 SER A O 1
ATOM 1576 N N . MET A 1 193 ? -7.758 8.804 13.095 1.00 90.06 193 MET A N 1
ATOM 1577 C CA . MET A 1 193 ? -7.731 9.513 11.818 1.00 90.06 193 MET A CA 1
ATOM 1578 C C . MET A 1 193 ? -7.546 8.549 10.640 1.00 90.06 193 MET A C 1
ATOM 1580 O O . MET A 1 193 ? -8.260 8.657 9.647 1.00 90.06 193 MET A O 1
ATOM 1584 N N . ILE A 1 194 ? -6.632 7.578 10.741 1.00 89.88 194 ILE A N 1
ATOM 1585 C CA . ILE A 1 194 ? -6.441 6.577 9.679 1.00 89.88 194 ILE A CA 1
ATOM 1586 C C . ILE A 1 194 ? -7.699 5.721 9.508 1.00 89.88 194 ILE A C 1
ATOM 1588 O O . ILE A 1 194 ? -8.160 5.547 8.383 1.00 89.88 194 ILE A O 1
ATOM 1592 N N . LEU A 1 195 ? -8.265 5.215 10.608 1.00 91.81 195 LEU A N 1
ATOM 1593 C CA . LEU A 1 195 ? -9.456 4.358 10.595 1.00 91.81 195 LEU A CA 1
ATOM 1594 C C . LEU A 1 195 ? -10.683 5.065 10.007 1.00 91.81 195 LEU A C 1
ATOM 1596 O O . LEU A 1 195 ? -11.486 4.431 9.322 1.00 91.81 195 LEU A O 1
ATOM 1600 N N . GLU A 1 196 ? -10.828 6.365 10.264 1.00 93.06 196 GLU A N 1
ATOM 1601 C CA . GLU A 1 196 ? -11.879 7.190 9.673 1.00 93.06 196 GLU A CA 1
ATOM 1602 C C . GLU A 1 196 ? -11.689 7.329 8.161 1.00 93.06 196 GLU A C 1
ATOM 1604 O O . GLU A 1 196 ? -12.625 7.079 7.410 1.00 93.06 196 GLU A O 1
ATOM 1609 N N . LYS A 1 197 ? -10.474 7.653 7.702 1.00 93.06 197 LYS A N 1
ATOM 1610 C CA . LYS A 1 197 ? -10.192 7.876 6.274 1.00 93.06 197 LYS A CA 1
ATOM 1611 C C . LYS A 1 197 ? -10.346 6.628 5.407 1.00 93.06 197 LYS A C 1
ATOM 1613 O O . LYS A 1 197 ? -10.661 6.759 4.230 1.00 93.06 197 LYS A O 1
ATOM 1618 N N . ILE A 1 198 ? -10.139 5.441 5.977 1.00 92.12 198 ILE A N 1
ATOM 1619 C CA . ILE A 1 198 ? -10.326 4.154 5.283 1.00 92.12 198 ILE A CA 1
ATOM 1620 C C . ILE A 1 198 ? -11.722 3.550 5.507 1.00 92.12 198 ILE A C 1
ATOM 1622 O O . ILE A 1 198 ? -11.921 2.371 5.228 1.00 92.12 198 ILE A O 1
ATOM 1626 N N . ASN A 1 199 ? -12.669 4.317 6.062 1.00 91.81 199 ASN A N 1
ATOM 1627 C CA . ASN A 1 199 ? -14.045 3.890 6.335 1.00 91.81 199 ASN A CA 1
ATOM 1628 C C . ASN A 1 199 ? -14.151 2.568 7.124 1.00 91.81 199 ASN A C 1
ATOM 1630 O O . ASN A 1 199 ? -15.045 1.753 6.890 1.00 91.81 199 ASN A O 1
ATOM 1634 N N . TYR A 1 200 ? -13.276 2.357 8.117 1.00 90.19 200 TYR A N 1
ATOM 1635 C CA . TYR A 1 200 ? -13.192 1.101 8.882 1.00 90.19 200 TYR A CA 1
ATOM 1636 C C . TYR A 1 200 ? -14.555 0.616 9.412 1.00 90.19 200 TYR A C 1
ATOM 1638 O O . TYR A 1 200 ? -14.894 -0.566 9.339 1.00 90.19 200 TYR A O 1
ATOM 1646 N N . LYS A 1 201 ? -15.369 1.547 9.928 1.00 87.12 201 LYS A N 1
ATOM 1647 C CA . LYS A 1 201 ? -16.688 1.246 10.512 1.00 87.12 201 LYS A CA 1
ATOM 1648 C C . LYS A 1 201 ? -17.694 0.708 9.493 1.00 87.12 201 LYS A C 1
ATOM 1650 O O . LYS A 1 201 ? -18.589 -0.043 9.877 1.00 87.12 201 LYS A O 1
ATOM 1655 N N . GLU A 1 202 ? -17.571 1.097 8.229 1.00 87.25 202 GLU A N 1
ATOM 1656 C CA . GLU A 1 202 ? -18.485 0.673 7.166 1.00 87.25 202 GLU A CA 1
ATOM 1657 C C . GLU A 1 202 ? -18.168 -0.745 6.701 1.00 87.25 202 GLU A C 1
ATOM 1659 O O . GLU A 1 202 ? -19.074 -1.514 6.382 1.00 87.25 202 GLU A O 1
ATOM 1664 N N . HIS A 1 203 ? -16.887 -1.114 6.720 1.00 83.56 203 HIS A N 1
ATOM 1665 C CA . HIS A 1 203 ? -16.435 -2.393 6.198 1.00 83.56 203 HIS A CA 1
ATOM 1666 C C . HIS A 1 203 ? -16.629 -3.580 7.144 1.00 83.56 203 HIS A C 1
ATOM 1668 O O . HIS A 1 203 ? -16.705 -4.704 6.661 1.00 83.56 203 HIS A O 1
ATOM 1674 N N . ARG A 1 204 ? -16.753 -3.352 8.461 1.00 81.69 204 ARG A N 1
ATOM 1675 C CA . ARG A 1 204 ? -16.976 -4.412 9.468 1.00 81.69 204 ARG A CA 1
ATOM 1676 C C . ARG A 1 204 ? -15.956 -5.563 9.378 1.00 81.69 204 ARG A C 1
ATOM 1678 O O . ARG A 1 204 ? -16.339 -6.726 9.461 1.00 81.69 204 ARG A O 1
ATOM 1685 N N . TRP A 1 205 ? -14.675 -5.235 9.194 1.00 83.69 205 TRP A N 1
ATOM 1686 C CA . TRP A 1 205 ? -13.598 -6.231 9.183 1.00 83.69 205 TRP A CA 1
ATOM 1687 C C . TRP A 1 205 ? -13.545 -7.006 10.497 1.00 83.69 205 TRP A C 1
ATOM 1689 O O . TRP A 1 205 ? -13.819 -6.448 11.563 1.00 83.69 205 TRP A O 1
ATOM 1699 N N . ASN A 1 206 ? -13.195 -8.288 10.394 1.00 68.94 206 ASN A N 1
ATOM 1700 C CA . ASN A 1 206 ? -13.262 -9.219 11.516 1.00 68.94 206 ASN A CA 1
ATOM 1701 C C . ASN A 1 206 ? -12.288 -8.848 12.639 1.00 68.94 206 ASN A C 1
ATOM 1703 O O . ASN A 1 206 ? -12.668 -8.951 13.800 1.00 68.94 206 ASN A O 1
ATOM 1707 N N . ASP A 1 207 ? -11.096 -8.339 12.300 1.00 69.88 207 ASP A N 1
ATOM 1708 C CA . ASP A 1 207 ? -10.050 -8.025 13.274 1.00 69.88 207 ASP A CA 1
ATOM 1709 C C . ASP A 1 207 ? -9.212 -6.790 12.883 1.00 69.88 207 ASP A C 1
ATOM 1711 O O . ASP A 1 207 ? -8.885 -6.566 11.709 1.00 69.88 207 ASP A O 1
ATOM 1715 N N . LEU A 1 208 ? -8.839 -6.004 13.903 1.00 78.50 208 LEU A N 1
ATOM 1716 C CA . LEU A 1 208 ? -7.790 -4.982 13.851 1.00 78.50 208 LEU A CA 1
ATOM 1717 C C . LEU A 1 208 ? -6.614 -5.456 14.707 1.00 78.50 208 LEU A C 1
ATOM 1719 O O . LEU A 1 208 ? -6.728 -5.570 15.927 1.00 78.50 208 LEU A O 1
ATOM 1723 N N . GLU A 1 209 ? -5.470 -5.664 14.070 1.00 79.06 209 GLU A N 1
ATOM 1724 C CA . GLU A 1 209 ? -4.212 -5.986 14.738 1.00 79.06 209 GLU A CA 1
ATOM 1725 C C . GLU A 1 209 ? -3.297 -4.755 14.742 1.00 79.06 209 GLU A C 1
ATOM 1727 O O . GLU A 1 209 ? -3.148 -4.086 13.714 1.00 79.06 209 GLU A O 1
ATOM 1732 N N . THR A 1 210 ? -2.674 -4.454 15.890 1.00 75.75 210 THR A N 1
ATOM 1733 C CA . THR A 1 210 ? -1.656 -3.399 15.991 1.00 75.75 210 THR A CA 1
ATOM 1734 C C . THR A 1 210 ? -0.310 -3.941 16.461 1.00 75.75 210 THR A C 1
ATOM 1736 O O . THR A 1 210 ? -0.246 -4.812 17.330 1.00 75.75 210 THR A O 1
ATOM 1739 N N . ALA A 1 211 ? 0.780 -3.426 15.891 1.00 75.94 211 ALA A N 1
ATOM 1740 C CA . ALA A 1 211 ? 2.137 -3.801 16.276 1.00 75.94 211 ALA A CA 1
ATOM 1741 C C . ALA A 1 211 ? 3.089 -2.596 16.309 1.00 75.94 211 ALA A C 1
ATOM 1743 O O . ALA A 1 211 ? 3.100 -1.766 15.400 1.00 75.94 211 ALA A O 1
ATOM 1744 N N . LYS A 1 212 ? 3.955 -2.558 17.326 1.00 72.12 212 LYS A N 1
ATOM 1745 C CA . LYS A 1 212 ? 5.102 -1.641 17.404 1.00 72.12 212 LYS A CA 1
ATOM 1746 C C . LYS A 1 212 ? 6.359 -2.376 16.953 1.00 72.12 212 LYS A C 1
ATOM 1748 O O . LYS A 1 212 ? 6.701 -3.388 17.564 1.00 72.12 212 LYS A O 1
ATOM 1753 N N . CYS A 1 213 ? 7.016 -1.879 15.905 1.00 59.38 213 CYS A N 1
ATOM 1754 C CA . CYS A 1 213 ? 8.305 -2.380 15.416 1.00 59.38 213 CYS A CA 1
ATOM 1755 C C . CYS A 1 213 ? 9.492 -1.634 16.040 1.00 59.38 213 CYS A C 1
ATOM 1757 O O . CYS A 1 213 ? 9.467 -0.380 16.080 1.00 59.38 213 CYS A O 1
#

Foldseek 3Di:
DDDDDDDDDDDDDDDDDDDDDDDPDDDWPVPDDDPDDDDDDDDDDDDDDDDDDDDDDDPPPPPPPDPQAADELVRLVVVCVVVVHDLVRSLVVVV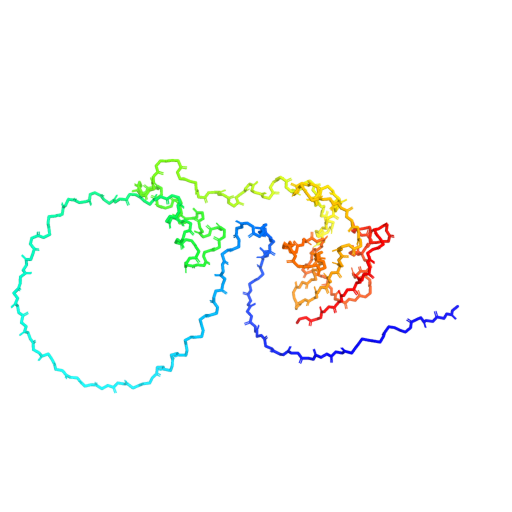VSVVVVNHDPPRDSNVVVCPCVVVVVQWDDDPQKIFGQCPQVVCVVVVHHDDLAQKEWEWEDEPFKIWIWIAGNVNNTPIHTGMIGRPDDPDDVRVVVSCVSSVVVVSPHPDYHYYYD

Radius of gyration: 24.98 Å; chains: 1; bounding box: 75×40×64 Å

Sequence (213 aa):
MKPNNYNSRIHSFQKEKDDTSQQRYLIPQKYQFHTHLYLVDIRNDSEDGDTLPHQDESRSDFSVEEGSQPFSQSELNDMARDLGLSKHGAELLGSRLKNKILLTPGTSFSWYRHREKGFTQFFSKEGNLVYCNDVQGIIKCFDIEYDPSEWRLFIYSSKTSLKAVFLHNGNSFASLPLGHTVHLEENYNDLSMILEKINYKEHRWNDLETAKC

pLDDT: mean 70.35, std 24.95, range [22.69, 94.31]

Organism: Araneus ventricosus (NCBI:txid182803)